Protein AF-A0A0K0LJ04-F1 (afdb_monomer_lite)

pLDDT: mean 80.11, std 16.53, range [30.98, 96.12]

Organism: Schmidtea mediterranea (NCBI:txid79327)

Structure (mmCIF, N/CA/C/O backbone):
data_AF-A0A0K0LJ04-F1
#
_entry.id   AF-A0A0K0LJ04-F1
#
loop_
_atom_site.group_PDB
_atom_site.id
_atom_site.type_symbol
_atom_site.label_atom_id
_atom_site.label_alt_id
_atom_site.label_comp_id
_atom_site.label_asym_id
_atom_site.label_entity_id
_atom_site.label_seq_id
_atom_site.pdbx_PDB_ins_code
_atom_site.Cartn_x
_atom_site.Cartn_y
_atom_site.Cartn_z
_atom_site.occupancy
_atom_site.B_iso_or_equiv
_atom_site.auth_seq_id
_atom_site.auth_comp_id
_atom_site.auth_asym_id
_atom_site.auth_atom_id
_atom_site.pdbx_PDB_model_num
ATOM 1 N N . VAL A 1 1 ? 14.185 -2.854 -37.272 1.00 65.75 1 VAL A N 1
ATOM 2 C CA . VAL A 1 1 ? 14.022 -1.484 -36.726 1.00 65.75 1 VAL A CA 1
ATOM 3 C C . VAL A 1 1 ? 13.108 -0.608 -37.577 1.00 65.75 1 VAL A C 1
ATOM 5 O O . VAL A 1 1 ? 12.191 -0.047 -37.006 1.00 65.75 1 VAL A O 1
ATOM 8 N N . GLN A 1 2 ? 13.240 -0.588 -38.907 1.00 72.44 2 GLN A N 1
ATOM 9 C CA . GLN A 1 2 ? 12.323 0.143 -39.812 1.00 72.44 2 GLN A CA 1
ATOM 10 C C . GLN A 1 2 ? 10.824 -0.138 -39.573 1.00 72.44 2 GLN A C 1
ATOM 12 O O . GLN A 1 2 ? 9.976 0.732 -39.738 1.00 72.44 2 GLN A O 1
ATOM 17 N N . TRP A 1 3 ? 10.480 -1.355 -39.142 1.00 81.25 3 TRP A N 1
ATOM 18 C CA . TRP A 1 3 ? 9.110 -1.684 -38.748 1.00 81.25 3 TRP A CA 1
ATOM 19 C C . TRP A 1 3 ? 8.634 -0.913 -37.503 1.00 81.25 3 TRP A C 1
ATOM 21 O O . TRP A 1 3 ? 7.496 -0.459 -37.477 1.00 81.25 3 TRP A O 1
ATOM 31 N N . ILE A 1 4 ? 9.504 -0.710 -36.506 1.00 77.00 4 ILE A N 1
ATOM 32 C CA . ILE A 1 4 ? 9.189 0.051 -35.286 1.00 77.00 4 ILE A CA 1
ATOM 33 C C . ILE A 1 4 ? 8.870 1.503 -35.657 1.00 77.00 4 ILE A C 1
ATOM 35 O O . ILE A 1 4 ? 7.833 2.011 -35.247 1.00 77.00 4 ILE A O 1
ATOM 39 N N . GLU A 1 5 ? 9.689 2.116 -36.514 1.00 72.94 5 GLU A N 1
ATOM 40 C CA . GLU A 1 5 ? 9.488 3.485 -37.020 1.00 72.94 5 GLU A CA 1
ATOM 41 C C . GLU A 1 5 ? 8.161 3.630 -37.785 1.00 72.94 5 GLU A C 1
ATOM 43 O O . GLU A 1 5 ? 7.445 4.617 -37.636 1.00 72.94 5 GLU A O 1
ATOM 48 N N . LYS A 1 6 ? 7.779 2.614 -38.569 1.00 76.44 6 LYS A N 1
ATOM 49 C CA . LYS A 1 6 ? 6.505 2.609 -39.303 1.00 76.44 6 LYS A CA 1
ATOM 50 C C . LYS A 1 6 ? 5.288 2.469 -38.383 1.00 76.44 6 LYS A C 1
ATOM 52 O O . LYS A 1 6 ? 4.244 3.060 -38.652 1.00 76.44 6 LYS A O 1
ATOM 57 N N . VAL A 1 7 ? 5.401 1.682 -37.315 1.00 78.00 7 VAL A N 1
ATOM 58 C CA . VAL A 1 7 ? 4.315 1.467 -36.344 1.00 78.00 7 VAL A CA 1
ATOM 59 C C . VAL A 1 7 ? 4.169 2.656 -35.391 1.00 78.00 7 VAL A C 1
ATOM 61 O O . VAL A 1 7 ? 3.058 2.983 -34.977 1.00 78.00 7 VAL A O 1
ATOM 64 N N . GLU A 1 8 ? 5.265 3.346 -35.089 1.00 77.06 8 GLU A N 1
ATOM 65 C CA . GLU A 1 8 ? 5.324 4.518 -34.212 1.00 77.06 8 GLU A CA 1
ATOM 66 C C . GLU A 1 8 ? 4.338 5.631 -34.606 1.00 77.06 8 GLU A C 1
ATOM 68 O O . GLU A 1 8 ? 3.730 6.250 -33.727 1.00 77.06 8 GLU A O 1
ATOM 73 N N . LEU A 1 9 ? 4.146 5.850 -35.910 1.00 71.19 9 LEU A N 1
ATOM 74 C CA . LEU A 1 9 ? 3.304 6.917 -36.463 1.00 71.19 9 LEU A CA 1
ATOM 75 C C . LEU A 1 9 ? 1.796 6.635 -36.357 1.00 71.19 9 LEU A C 1
ATOM 77 O O . LEU A 1 9 ? 1.004 7.571 -36.310 1.00 71.19 9 LEU A O 1
ATOM 81 N N . ASN A 1 10 ? 1.395 5.363 -36.264 1.00 76.44 10 ASN A N 1
ATOM 82 C CA . ASN A 1 10 ? -0.012 4.943 -36.345 1.00 76.44 10 ASN A CA 1
ATOM 83 C C . ASN A 1 10 ? -0.567 4.389 -35.020 1.00 76.44 10 ASN A C 1
ATOM 85 O O . ASN A 1 10 ? -1.668 3.842 -34.984 1.00 76.44 10 ASN A O 1
ATOM 89 N N . CYS A 1 11 ? 0.197 4.490 -33.931 1.00 73.69 11 CYS A N 1
ATOM 90 C CA . CYS A 1 11 ? -0.058 3.765 -32.690 1.00 73.69 11 CYS A CA 1
ATOM 91 C C . CYS A 1 11 ? -0.339 4.718 -31.516 1.00 73.69 11 CYS A C 1
ATOM 93 O O . CYS A 1 11 ? 0.367 5.711 -31.322 1.00 73.69 11 CYS A O 1
ATOM 95 N N . LYS A 1 12 ? -1.358 4.421 -30.696 1.00 79.88 12 LYS A N 1
ATOM 96 C CA . LYS A 1 12 ? -1.654 5.204 -29.483 1.00 79.88 12 LYS A CA 1
ATOM 97 C C . LYS A 1 12 ? -0.598 4.937 -28.412 1.00 79.88 12 LYS A C 1
ATOM 99 O O . LYS A 1 12 ? -0.017 3.861 -28.345 1.00 79.88 12 LYS A O 1
ATOM 104 N N . VAL A 1 13 ? -0.397 5.886 -27.497 1.00 74.25 13 VAL A N 1
ATOM 105 C CA . VAL A 1 13 ? 0.636 5.785 -26.444 1.00 74.25 13 VAL A CA 1
ATOM 106 C C . VAL A 1 13 ? 0.514 4.507 -25.598 1.00 74.25 13 VAL A C 1
ATOM 108 O O . VAL A 1 13 ? 1.535 3.910 -25.270 1.00 74.25 13 VAL A O 1
ATOM 111 N N . LYS A 1 14 ? -0.709 4.063 -25.266 1.00 77.81 14 LYS A N 1
ATOM 112 C CA . LYS A 1 14 ? -0.938 2.811 -24.517 1.00 77.81 14 LYS A CA 1
ATOM 113 C C . LYS A 1 14 ? -0.484 1.580 -25.306 1.00 77.81 14 LYS A C 1
ATOM 115 O O . LYS A 1 14 ? 0.219 0.732 -24.764 1.00 77.81 14 LYS A O 1
ATOM 120 N N . ASP A 1 15 ? -0.820 1.536 -26.589 1.00 84.69 15 ASP A N 1
ATOM 121 C CA . ASP A 1 15 ? -0.481 0.433 -27.488 1.00 84.69 15 ASP A CA 1
ATOM 122 C C . ASP A 1 15 ? 1.038 0.372 -27.731 1.00 84.69 15 ASP A C 1
ATOM 124 O O . ASP A 1 15 ? 1.617 -0.711 -27.782 1.00 84.69 15 ASP A O 1
ATOM 128 N N . LYS A 1 16 ? 1.720 1.529 -27.751 1.00 83.75 16 LYS A N 1
ATOM 129 C CA . LYS A 1 16 ? 3.191 1.612 -27.792 1.00 83.75 16 LYS A CA 1
ATOM 130 C C . LYS A 1 16 ? 3.853 0.958 -26.574 1.00 83.75 16 LYS A C 1
ATOM 132 O O . LYS A 1 16 ? 4.881 0.308 -26.738 1.00 83.75 16 LYS A O 1
ATOM 137 N N . CYS A 1 17 ? 3.290 1.112 -25.369 1.00 84.31 17 CYS A N 1
ATOM 138 C CA . CYS A 1 17 ? 3.804 0.448 -24.161 1.00 84.31 17 CYS A CA 1
ATOM 139 C C . CYS A 1 17 ? 3.728 -1.071 -24.279 1.00 84.31 17 CYS A C 1
ATOM 141 O O . CYS A 1 17 ? 4.714 -1.762 -24.045 1.00 84.31 17 CYS A O 1
ATOM 143 N N . VAL A 1 18 ? 2.545 -1.564 -24.644 1.00 88.50 18 VAL A N 1
ATOM 144 C CA . VAL A 1 18 ? 2.253 -2.996 -24.746 1.00 88.50 18 VAL A CA 1
ATOM 145 C C . VAL A 1 18 ? 3.096 -3.635 -25.847 1.00 88.50 18 VAL A C 1
ATOM 147 O O . VAL A 1 18 ? 3.687 -4.694 -25.660 1.00 88.50 18 VAL A O 1
ATOM 150 N N . LEU A 1 19 ? 3.221 -2.965 -26.991 1.00 89.12 19 LEU A N 1
ATOM 151 C CA . LEU A 1 19 ? 4.072 -3.446 -28.066 1.00 89.12 19 LEU A CA 1
ATOM 152 C C . LEU A 1 19 ? 5.547 -3.484 -27.649 1.00 89.12 19 LEU A C 1
ATOM 154 O O . LEU A 1 19 ? 6.226 -4.476 -27.904 1.00 89.12 19 LEU A O 1
ATOM 158 N N . ALA A 1 20 ? 6.043 -2.430 -26.996 1.00 89.56 20 ALA A N 1
ATOM 159 C CA . ALA A 1 20 ? 7.413 -2.393 -26.498 1.00 89.56 20 ALA A CA 1
ATOM 160 C C . ALA A 1 20 ? 7.691 -3.537 -25.511 1.00 89.56 20 ALA A C 1
ATOM 162 O O . ALA A 1 20 ? 8.741 -4.166 -25.610 1.00 89.56 20 ALA A O 1
ATOM 163 N N . SER A 1 21 ? 6.762 -3.846 -24.598 1.00 91.38 21 SER A N 1
ATOM 164 C CA . SER A 1 21 ? 6.959 -4.934 -23.635 1.00 91.38 21 SER A CA 1
ATOM 165 C C . SER A 1 21 ? 6.990 -6.302 -24.320 1.00 91.38 21 SER A C 1
ATOM 167 O O . SER A 1 21 ? 7.908 -7.080 -24.059 1.00 91.38 21 SER A O 1
ATOM 169 N N . TYR A 1 22 ? 6.071 -6.582 -25.253 1.00 92.38 22 TYR A N 1
ATOM 170 C CA . TYR A 1 22 ? 6.083 -7.834 -26.020 1.00 92.38 22 TYR A CA 1
ATOM 171 C C . TYR A 1 22 ? 7.335 -7.985 -26.887 1.00 92.38 22 TYR A C 1
ATOM 173 O O . TYR A 1 22 ? 7.932 -9.061 -26.917 1.00 92.38 22 TYR A O 1
ATOM 181 N N . LEU A 1 23 ? 7.764 -6.914 -27.561 1.00 91.06 23 LEU A N 1
ATOM 182 C CA . LEU A 1 23 ? 8.995 -6.926 -28.351 1.00 91.06 23 LEU A CA 1
ATOM 183 C C . LEU A 1 23 ? 10.212 -7.204 -27.475 1.00 91.06 23 LEU A C 1
ATOM 185 O O . LEU A 1 23 ? 11.035 -8.032 -27.849 1.00 91.06 23 LEU A O 1
ATOM 189 N N . THR A 1 24 ? 10.321 -6.557 -26.312 1.00 92.50 24 THR A N 1
ATOM 190 C CA . THR A 1 24 ? 11.416 -6.823 -25.375 1.00 92.50 24 THR A CA 1
ATOM 191 C C . THR A 1 24 ? 11.411 -8.285 -24.929 1.00 92.50 24 THR A C 1
ATOM 193 O O . THR A 1 24 ? 12.453 -8.929 -24.994 1.00 92.50 24 THR A O 1
ATOM 196 N N . LEU A 1 25 ? 10.255 -8.845 -24.554 1.00 92.88 25 LEU A N 1
ATOM 197 C CA . LEU A 1 25 ? 10.142 -10.256 -24.157 1.00 92.88 25 LEU A CA 1
ATOM 198 C C . LEU A 1 25 ? 10.560 -11.221 -25.276 1.00 92.88 25 LEU A C 1
ATOM 200 O O . LEU A 1 25 ? 11.258 -12.200 -25.018 1.00 92.88 25 LEU A O 1
ATOM 204 N N . TYR A 1 26 ? 10.164 -10.942 -26.518 1.00 93.25 26 TYR A N 1
ATOM 205 C CA . TYR A 1 26 ? 10.557 -11.750 -27.671 1.00 93.25 26 TYR A CA 1
ATOM 206 C C . TYR A 1 26 ? 12.062 -11.637 -27.962 1.00 93.25 26 TYR A C 1
ATOM 208 O O . TYR A 1 26 ? 12.748 -12.643 -28.134 1.00 93.25 26 TYR A O 1
ATOM 216 N N . LEU A 1 27 ? 12.601 -10.415 -27.977 1.00 91.19 27 LEU A N 1
ATOM 217 C CA . LEU A 1 27 ? 14.010 -10.155 -28.286 1.00 91.19 27 LEU A CA 1
ATOM 218 C C . LEU A 1 27 ? 14.959 -10.692 -27.210 1.00 91.19 27 LEU A C 1
ATOM 220 O O . LEU A 1 27 ? 16.065 -11.111 -27.545 1.00 91.19 27 LEU A O 1
ATOM 224 N N . MET A 1 28 ? 14.530 -10.742 -25.947 1.00 89.94 28 MET A N 1
ATOM 225 C CA . MET A 1 28 ? 15.310 -11.309 -24.840 1.00 89.94 28 MET A CA 1
ATOM 226 C C . MET A 1 28 ? 15.705 -12.775 -25.056 1.00 89.94 28 MET A C 1
ATOM 228 O O . MET A 1 28 ? 16.734 -13.206 -24.540 1.00 89.94 28 MET A O 1
ATOM 232 N N . GLN A 1 29 ? 14.954 -13.524 -25.868 1.00 92.06 29 GLN A N 1
ATOM 233 C CA . GLN A 1 29 ? 15.303 -14.900 -26.245 1.00 92.06 29 GLN A CA 1
ATOM 234 C C . GLN A 1 29 ? 16.554 -14.964 -27.144 1.00 92.06 29 GLN A C 1
ATOM 236 O O . GLN A 1 29 ? 17.205 -16.002 -27.241 1.00 92.06 29 GLN A O 1
ATOM 241 N N . TYR A 1 30 ? 16.930 -13.841 -27.766 1.00 93.62 30 TYR A N 1
ATOM 242 C CA . TYR A 1 30 ? 18.069 -13.703 -28.673 1.00 93.62 30 TYR A CA 1
ATOM 243 C C . TYR A 1 30 ? 19.001 -12.565 -28.208 1.00 93.62 30 TYR A C 1
ATOM 245 O O . TYR A 1 30 ? 19.093 -11.524 -28.866 1.00 93.62 30 TYR A O 1
ATOM 253 N N . PRO A 1 31 ? 19.749 -12.732 -27.100 1.00 88.06 31 PRO A N 1
ATOM 254 C CA . PRO A 1 31 ? 20.418 -11.628 -26.401 1.00 88.06 31 PRO A CA 1
ATOM 255 C C . PRO A 1 31 ? 21.446 -10.882 -27.261 1.00 88.06 31 PRO A C 1
ATOM 257 O O . PRO A 1 31 ? 21.525 -9.656 -27.214 1.00 88.06 31 PRO A O 1
ATOM 260 N N . LYS A 1 32 ? 22.198 -11.595 -28.112 1.00 91.75 32 LYS A N 1
ATOM 261 C CA . LYS A 1 32 ? 23.160 -10.970 -29.040 1.00 91.75 32 LYS A CA 1
ATOM 262 C C . LYS A 1 32 ? 22.462 -10.051 -30.045 1.00 91.75 32 LYS A C 1
ATOM 264 O O . LYS A 1 32 ? 22.911 -8.932 -30.268 1.00 91.75 32 LYS A O 1
ATOM 269 N N . TYR A 1 33 ? 21.350 -10.510 -30.621 1.00 92.06 33 TYR A N 1
ATOM 270 C CA . TYR A 1 33 ? 20.556 -9.713 -31.554 1.00 92.06 33 TYR A CA 1
ATOM 271 C C . TYR A 1 33 ? 19.886 -8.536 -30.843 1.00 92.06 33 TYR A C 1
ATOM 273 O O . TYR A 1 33 ? 19.884 -7.419 -31.358 1.00 92.06 33 TYR A O 1
ATOM 281 N N . PHE A 1 34 ? 19.383 -8.760 -29.628 1.00 91.62 34 PHE A N 1
ATOM 282 C CA . PHE A 1 34 ? 18.748 -7.715 -28.840 1.00 91.62 34 PHE A CA 1
ATOM 283 C C . PHE A 1 34 ? 19.700 -6.556 -28.538 1.00 91.62 34 PHE A C 1
ATOM 285 O O . PHE A 1 34 ? 19.327 -5.401 -28.728 1.00 91.62 34 PHE A O 1
ATOM 292 N N . ILE A 1 35 ? 20.947 -6.849 -28.160 1.00 91.50 35 ILE A N 1
ATOM 293 C CA . ILE A 1 35 ? 21.974 -5.826 -27.920 1.00 91.50 35 ILE A CA 1
ATOM 294 C C . ILE A 1 35 ? 22.234 -4.990 -29.181 1.00 91.50 35 ILE A C 1
ATOM 296 O O . ILE A 1 35 ? 22.341 -3.767 -29.093 1.00 91.50 35 ILE A O 1
ATOM 300 N N . GLU A 1 36 ? 22.301 -5.608 -30.361 1.00 92.06 36 GLU A N 1
ATOM 301 C CA . GLU A 1 36 ? 22.498 -4.868 -31.614 1.00 92.06 36 GLU A CA 1
ATOM 302 C C . GLU A 1 36 ? 21.299 -3.978 -31.964 1.00 92.06 36 GLU A C 1
ATOM 304 O O . GLU A 1 36 ? 21.472 -2.818 -32.356 1.00 92.06 36 GLU A O 1
ATOM 309 N N . VAL A 1 37 ? 20.079 -4.475 -31.739 1.00 89.56 37 VAL A N 1
ATOM 310 C CA . VAL A 1 37 ? 18.854 -3.676 -31.869 1.00 89.56 37 VAL A CA 1
ATOM 311 C C . VAL A 1 37 ? 18.875 -2.496 -30.892 1.00 89.56 37 VAL A C 1
ATOM 313 O O . VAL A 1 37 ? 18.651 -1.365 -31.316 1.00 89.56 37 VAL A O 1
ATOM 316 N N . LEU A 1 38 ? 19.215 -2.715 -29.620 1.00 90.25 38 LEU A N 1
ATOM 317 C CA . LEU A 1 38 ? 19.312 -1.662 -28.602 1.00 90.25 38 LEU A CA 1
ATOM 318 C C . LEU A 1 38 ? 20.339 -0.592 -28.972 1.00 90.25 38 LEU A C 1
ATOM 320 O O . LEU A 1 38 ? 20.025 0.595 -28.917 1.00 90.25 38 LEU A O 1
ATOM 324 N N . LYS A 1 39 ? 21.544 -0.987 -29.407 1.00 90.06 39 LYS A N 1
ATOM 325 C CA . LYS A 1 39 ? 22.579 -0.051 -29.879 1.00 90.06 39 LYS A CA 1
ATOM 326 C C . LYS A 1 39 ? 22.066 0.823 -31.018 1.00 90.06 39 LYS A C 1
ATOM 328 O O . LYS A 1 39 ? 22.336 2.022 -31.041 1.00 90.06 39 LYS A O 1
ATOM 333 N N . TYR A 1 40 ? 21.339 0.234 -31.966 1.00 90.50 40 TYR A N 1
ATOM 334 C CA . TYR A 1 40 ? 20.746 0.988 -33.064 1.00 90.50 40 TYR A CA 1
ATOM 335 C C . TYR A 1 40 ? 19.675 1.966 -32.563 1.00 90.50 40 TYR A C 1
ATOM 337 O O . TYR A 1 40 ? 19.733 3.144 -32.906 1.00 90.50 40 TYR A O 1
ATOM 345 N N . LEU A 1 41 ? 18.744 1.504 -31.723 1.00 88.06 41 LEU A N 1
ATOM 346 C CA . LEU A 1 41 ? 17.670 2.336 -31.172 1.00 88.06 41 LEU A CA 1
ATOM 347 C C . LEU A 1 41 ? 18.217 3.506 -30.340 1.00 88.06 41 LEU A C 1
ATOM 349 O O . LEU A 1 41 ? 17.763 4.633 -30.509 1.00 88.06 41 LEU A O 1
ATOM 353 N N . MET A 1 42 ? 19.238 3.271 -29.509 1.00 88.31 42 MET A N 1
ATOM 354 C CA . MET A 1 42 ? 19.907 4.323 -28.734 1.00 88.31 42 MET A CA 1
ATOM 355 C C . MET A 1 42 ? 20.542 5.386 -29.634 1.00 88.31 42 MET A C 1
ATOM 357 O O . MET A 1 42 ? 20.388 6.576 -29.373 1.00 88.31 42 MET A O 1
ATOM 361 N N . ARG A 1 43 ? 21.227 4.980 -30.714 1.00 88.69 43 ARG A N 1
ATOM 362 C CA . ARG A 1 43 ? 21.812 5.933 -31.672 1.00 88.69 43 ARG A CA 1
ATOM 363 C C . ARG A 1 43 ? 20.748 6.824 -32.304 1.00 88.69 43 ARG A C 1
ATOM 365 O O . ARG A 1 43 ? 20.945 8.034 -32.359 1.00 88.69 43 ARG A O 1
ATOM 372 N N . GLN A 1 44 ? 19.631 6.242 -32.742 1.00 84.19 44 GLN A N 1
ATOM 373 C CA . GLN A 1 44 ? 18.544 7.019 -33.342 1.00 84.19 44 GLN A CA 1
ATOM 374 C C . GLN A 1 44 ? 17.943 8.013 -32.348 1.00 84.19 44 GLN A C 1
ATOM 376 O O . GLN A 1 44 ? 17.764 9.182 -32.680 1.00 84.19 44 GLN A O 1
ATOM 381 N N . LEU A 1 45 ? 17.742 7.587 -31.102 1.00 83.88 45 LEU A N 1
ATOM 382 C CA . LEU A 1 45 ? 17.228 8.460 -30.053 1.00 83.8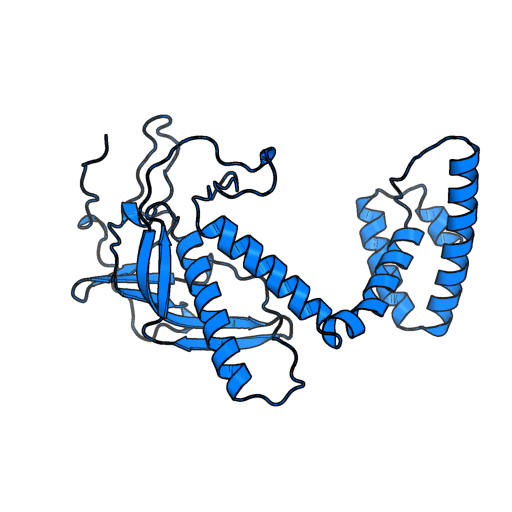8 45 LEU A CA 1
ATOM 383 C C . LEU A 1 45 ? 18.149 9.629 -29.730 1.00 83.88 45 LEU A C 1
ATOM 385 O O . LEU A 1 45 ? 17.669 10.743 -29.558 1.00 83.88 45 LEU A O 1
ATOM 389 N N . ILE A 1 46 ? 19.463 9.407 -29.676 1.00 85.56 46 ILE A N 1
ATOM 390 C CA . ILE A 1 46 ? 20.427 10.493 -29.456 1.00 85.56 46 ILE A CA 1
ATOM 391 C C . ILE A 1 46 ? 20.335 11.520 -30.589 1.00 85.56 46 ILE A C 1
ATOM 393 O O . ILE A 1 46 ? 20.295 12.720 -30.322 1.00 85.56 46 ILE A O 1
ATOM 397 N N . ILE A 1 47 ? 20.263 11.059 -31.842 1.00 85.44 47 ILE A N 1
ATOM 398 C CA . ILE A 1 47 ? 20.147 11.937 -33.015 1.00 85.44 47 ILE A CA 1
ATOM 399 C C . ILE A 1 47 ? 18.855 12.758 -32.945 1.00 85.44 47 ILE A C 1
ATOM 401 O O . ILE A 1 47 ? 18.883 13.970 -33.156 1.00 85.44 47 ILE A O 1
ATOM 405 N N . GLU A 1 48 ? 17.729 12.119 -32.635 1.00 80.75 48 GLU A N 1
ATOM 406 C CA . GLU A 1 48 ? 16.429 12.784 -32.548 1.00 80.75 48 GLU A CA 1
ATOM 407 C C . GLU A 1 48 ? 16.364 13.780 -31.384 1.00 80.75 48 GLU A C 1
ATOM 409 O O . GLU A 1 48 ? 15.963 14.931 -31.565 1.00 80.75 48 GLU A O 1
ATOM 414 N N . LYS A 1 49 ? 16.849 13.390 -30.200 1.00 81.38 49 LYS A N 1
ATOM 415 C CA . LYS A 1 49 ? 16.930 14.273 -29.029 1.00 81.38 49 LYS A CA 1
ATOM 416 C C . LYS A 1 49 ? 17.827 15.477 -29.275 1.00 81.38 49 LYS A C 1
ATOM 418 O O . LYS A 1 49 ? 17.474 16.582 -28.873 1.00 81.38 49 LYS A O 1
ATOM 423 N N . TYR A 1 50 ? 18.954 15.282 -29.955 1.00 83.75 50 TYR A N 1
ATOM 424 C CA . TYR A 1 50 ? 19.859 16.369 -30.309 1.00 83.75 50 TYR A CA 1
ATOM 425 C C . TYR A 1 50 ? 19.213 17.372 -31.277 1.00 83.75 50 TYR A C 1
ATOM 427 O O . TYR A 1 50 ? 19.355 18.579 -31.082 1.00 83.75 50 TYR A O 1
ATOM 435 N N . LYS A 1 51 ? 18.460 16.897 -32.280 1.00 81.94 51 LYS A N 1
ATOM 436 C CA . LYS A 1 51 ? 17.687 17.769 -33.184 1.00 81.94 51 LYS A CA 1
ATOM 437 C C . LYS A 1 51 ? 16.649 18.589 -32.419 1.00 81.94 51 LYS A C 1
ATOM 439 O O . LYS A 1 51 ? 16.672 19.812 -32.503 1.00 81.94 51 LYS A O 1
ATOM 444 N N . ASN A 1 52 ? 15.834 17.930 -31.595 1.00 76.06 52 ASN A N 1
ATOM 445 C CA . ASN A 1 52 ? 14.800 18.592 -30.794 1.00 76.06 52 ASN A CA 1
ATOM 446 C C . ASN A 1 52 ? 15.390 19.635 -29.829 1.00 76.06 52 ASN A C 1
ATOM 448 O O . ASN A 1 52 ? 14.840 20.726 -29.682 1.00 76.06 52 ASN A O 1
ATOM 452 N N . TYR A 1 53 ? 16.541 19.330 -29.215 1.00 77.50 53 TYR A N 1
ATOM 453 C CA . TYR A 1 53 ? 17.280 20.273 -28.373 1.00 77.50 53 TYR A CA 1
ATOM 454 C C . TYR A 1 53 ? 17.745 21.505 -29.161 1.00 77.50 53 TYR A C 1
ATOM 456 O O . TYR A 1 53 ? 17.563 22.634 -28.708 1.00 77.50 53 TYR A O 1
ATOM 464 N N . LYS A 1 54 ? 18.311 21.298 -30.356 1.00 77.19 54 LYS A N 1
ATOM 465 C CA . LYS A 1 54 ? 18.793 22.378 -31.228 1.00 77.19 54 LYS A CA 1
ATOM 466 C C . LYS A 1 54 ? 17.659 23.275 -31.740 1.00 77.19 54 LYS A C 1
ATOM 468 O O . LYS A 1 54 ? 17.873 24.466 -31.933 1.00 77.19 54 LYS A O 1
ATOM 473 N N . GLU A 1 55 ? 16.468 22.718 -31.934 1.00 77.75 55 GLU A N 1
ATOM 474 C CA . GLU A 1 55 ? 15.266 23.429 -32.391 1.00 77.75 55 GLU A CA 1
ATOM 475 C C . GLU A 1 55 ? 14.499 24.132 -31.251 1.00 77.75 55 GLU A C 1
ATOM 477 O O . GLU A 1 55 ? 13.452 24.728 -31.484 1.00 77.75 55 GLU A O 1
ATOM 482 N N . GLY A 1 56 ? 15.005 24.089 -30.010 1.00 69.12 56 GLY A N 1
ATOM 483 C CA . GLY A 1 56 ? 14.377 24.738 -28.851 1.00 69.12 56 GLY A CA 1
ATOM 484 C C . GLY A 1 56 ? 13.131 24.019 -28.319 1.00 69.12 56 GLY A C 1
ATOM 485 O O . GLY A 1 56 ? 12.486 24.504 -27.389 1.00 69.12 56 GLY A O 1
ATOM 486 N N . SER A 1 57 ? 12.797 22.845 -28.861 1.00 62.25 57 SER A N 1
ATOM 487 C CA . SER A 1 57 ? 11.679 22.027 -28.399 1.00 62.25 57 SER A CA 1
ATOM 488 C C . SER A 1 57 ? 12.092 21.217 -27.167 1.00 62.25 57 SER A C 1
ATOM 490 O O . SER A 1 57 ? 12.626 20.110 -27.256 1.00 62.25 57 SER A O 1
ATOM 492 N N . GLN A 1 58 ? 11.834 21.754 -25.971 1.00 54.66 58 GLN A N 1
ATOM 493 C CA . GLN A 1 58 ? 11.987 21.019 -24.708 1.00 54.66 58 GLN A CA 1
ATOM 494 C C . GLN A 1 58 ? 10.815 20.055 -24.470 1.00 54.66 58 GLN A C 1
ATOM 496 O O . GLN A 1 58 ? 10.105 20.138 -23.468 1.00 54.66 58 GLN A O 1
ATOM 501 N N . THR A 1 59 ? 10.590 19.093 -25.365 1.00 51.72 59 THR A N 1
ATOM 502 C CA . THR A 1 59 ? 9.694 17.974 -25.040 1.00 51.72 59 THR A CA 1
ATOM 503 C C . THR A 1 59 ? 10.482 16.850 -24.362 1.00 51.72 59 THR A C 1
ATOM 505 O O . THR A 1 59 ? 11.023 15.939 -24.986 1.00 51.72 59 THR A O 1
ATOM 508 N N . LEU A 1 60 ? 10.523 16.898 -23.025 1.00 52.34 60 LEU A N 1
ATOM 509 C CA . LEU A 1 60 ? 10.969 15.787 -22.166 1.00 52.34 60 LEU A CA 1
ATOM 510 C C . LEU A 1 60 ? 10.013 14.579 -22.225 1.00 52.34 60 LEU A C 1
ATOM 512 O O . LEU A 1 60 ? 10.383 13.477 -21.824 1.00 52.34 60 LEU A O 1
ATOM 516 N N . LYS A 1 61 ? 8.780 14.764 -22.722 1.00 53.09 61 LYS A N 1
ATOM 517 C CA . LYS A 1 61 ? 7.775 13.700 -22.846 1.00 53.09 61 LYS A CA 1
ATOM 518 C C . LYS A 1 61 ? 8.058 12.840 -24.061 1.00 53.09 61 LYS A C 1
ATOM 520 O O . LYS A 1 61 ? 7.599 13.096 -25.169 1.00 53.09 61 LYS A O 1
ATOM 525 N N . SER A 1 62 ? 8.817 11.801 -23.797 1.00 55.62 62 SER A N 1
ATOM 526 C CA . SER A 1 62 ? 9.312 10.893 -24.796 1.00 55.62 62 SER A CA 1
ATOM 527 C C . SER A 1 62 ? 8.450 9.638 -24.818 1.00 55.62 62 SER A C 1
ATOM 529 O O . SER A 1 62 ? 8.367 8.888 -23.847 1.00 55.62 62 SER A O 1
ATOM 531 N N . SER A 1 63 ? 7.640 9.524 -25.871 1.00 61.47 63 SER A N 1
ATOM 532 C CA . SER A 1 63 ? 6.610 8.484 -26.001 1.00 61.47 63 SER A CA 1
ATOM 533 C C . SER A 1 63 ? 7.057 7.326 -26.885 1.00 61.47 63 SER A C 1
ATOM 535 O O . SER A 1 63 ? 6.220 6.495 -27.260 1.00 61.47 63 SER A O 1
ATOM 537 N N . MET A 1 64 ? 8.351 7.278 -27.216 1.00 75.69 64 MET A N 1
ATOM 538 C CA . MET A 1 64 ? 8.820 6.428 -28.286 1.00 75.69 64 MET A CA 1
ATOM 539 C C . MET A 1 64 ? 8.884 4.967 -27.875 1.00 75.69 64 MET A C 1
ATOM 541 O O . MET A 1 64 ? 9.235 4.627 -26.742 1.00 75.69 64 MET A O 1
ATOM 545 N N . ILE A 1 65 ? 8.564 4.078 -28.813 1.00 81.94 65 ILE A N 1
ATOM 546 C CA . ILE A 1 65 ? 8.660 2.627 -28.585 1.00 81.94 65 ILE A CA 1
ATOM 547 C C . ILE A 1 65 ? 10.109 2.254 -28.235 1.00 81.94 65 ILE A C 1
ATOM 549 O O . ILE A 1 65 ? 10.349 1.447 -27.337 1.00 81.94 65 ILE A O 1
ATOM 553 N N . SER A 1 66 ? 11.075 2.889 -28.899 1.00 83.56 66 SER A N 1
ATOM 554 C CA . SER A 1 66 ? 12.512 2.698 -28.688 1.00 83.56 66 SER A CA 1
ATOM 555 C C . SER A 1 66 ? 12.957 3.010 -27.254 1.00 83.56 66 SER A C 1
ATOM 557 O O . SER A 1 66 ? 13.650 2.199 -26.642 1.00 83.56 66 SER A O 1
ATOM 559 N N . GLU A 1 67 ? 12.517 4.129 -26.679 1.00 83.81 67 GLU A N 1
ATOM 560 C CA . GLU A 1 67 ? 12.857 4.523 -25.301 1.00 83.81 67 GLU A CA 1
ATOM 561 C C . GLU A 1 67 ? 12.254 3.587 -24.271 1.00 83.81 67 GLU A C 1
ATOM 563 O O . GLU A 1 67 ? 12.884 3.293 -23.259 1.00 83.81 67 GLU A O 1
ATOM 568 N N . ARG A 1 68 ? 11.050 3.078 -24.541 1.00 88.00 68 ARG A N 1
ATOM 569 C CA . ARG A 1 68 ? 10.406 2.082 -23.683 1.00 88.00 68 ARG A CA 1
ATOM 570 C C . ARG A 1 68 ? 11.173 0.769 -23.693 1.00 88.00 68 ARG A C 1
ATOM 572 O O . ARG A 1 68 ? 11.422 0.223 -22.626 1.00 88.00 68 ARG A O 1
ATOM 579 N N . ILE A 1 69 ? 11.591 0.295 -24.869 1.00 89.75 69 ILE A N 1
ATOM 580 C CA . ILE A 1 69 ? 12.420 -0.914 -25.002 1.00 89.75 69 ILE A CA 1
ATOM 581 C C . ILE A 1 69 ? 13.743 -0.747 -24.239 1.00 89.75 69 ILE A C 1
ATOM 583 O O . ILE A 1 69 ? 14.130 -1.645 -23.494 1.00 89.75 69 ILE A O 1
ATOM 587 N N . ILE A 1 70 ? 14.406 0.408 -24.368 1.00 88.44 70 ILE A N 1
ATOM 588 C CA . ILE A 1 70 ? 15.645 0.710 -23.632 1.00 88.44 70 ILE A CA 1
ATOM 589 C C . ILE A 1 70 ? 15.391 0.789 -22.124 1.00 88.44 70 ILE A C 1
ATOM 591 O O . ILE A 1 70 ? 16.170 0.237 -21.351 1.00 88.44 70 ILE A O 1
ATOM 595 N N . GLY A 1 71 ? 14.290 1.414 -21.698 1.00 89.44 71 GLY A N 1
ATOM 596 C CA . GLY A 1 71 ? 13.876 1.457 -20.297 1.00 89.44 71 GLY A CA 1
ATOM 597 C C . GLY A 1 71 ? 13.648 0.059 -19.719 1.00 89.44 71 GLY A C 1
ATOM 598 O O . GLY A 1 71 ? 14.178 -0.250 -18.656 1.00 89.44 71 GLY A O 1
ATOM 599 N N . TYR A 1 72 ? 12.944 -0.813 -20.449 1.00 91.88 72 TYR A N 1
ATOM 600 C CA . TYR A 1 72 ? 12.744 -2.209 -20.053 1.00 91.88 72 TYR A CA 1
ATOM 601 C C . TYR A 1 72 ? 14.059 -2.987 -19.983 1.00 91.88 72 TYR A C 1
ATOM 603 O O . TYR A 1 72 ? 14.267 -3.724 -19.023 1.00 91.88 72 TYR A O 1
ATOM 611 N N . TRP A 1 73 ? 14.966 -2.804 -20.947 1.00 91.38 73 TRP A N 1
ATOM 612 C CA . TRP A 1 73 ? 16.298 -3.410 -20.886 1.00 91.38 73 TRP A CA 1
ATOM 613 C C . TRP A 1 73 ? 17.087 -2.935 -19.661 1.00 91.38 73 TRP A C 1
ATOM 615 O O . TRP A 1 73 ? 17.644 -3.758 -18.940 1.00 91.38 73 TRP A O 1
ATOM 625 N N . GLY A 1 74 ? 17.062 -1.631 -19.367 1.00 89.94 74 GLY A N 1
ATOM 626 C CA . GLY A 1 74 ? 17.661 -1.077 -18.154 1.00 89.94 74 GLY A CA 1
ATOM 627 C C . GLY A 1 74 ? 17.087 -1.711 -16.884 1.00 89.94 74 GLY A C 1
ATOM 628 O O . GLY A 1 74 ? 17.847 -2.130 -16.015 1.00 89.94 74 GLY A O 1
ATOM 629 N N . SER A 1 75 ? 15.762 -1.873 -16.802 1.00 89.25 75 SER A N 1
ATOM 630 C CA . SER A 1 75 ? 15.116 -2.573 -15.682 1.00 89.25 75 SER A CA 1
ATOM 631 C C . SER A 1 75 ? 15.570 -4.030 -15.554 1.00 89.25 75 SER A C 1
ATOM 633 O O . SER A 1 75 ? 15.851 -4.473 -14.443 1.00 89.25 75 SER A O 1
ATOM 635 N N . ILE A 1 76 ? 15.696 -4.759 -16.669 1.00 88.88 76 ILE A N 1
ATOM 636 C CA . ILE A 1 76 ? 16.194 -6.145 -16.684 1.00 88.88 76 ILE A CA 1
ATOM 637 C C . ILE A 1 76 ? 17.630 -6.206 -16.152 1.00 88.88 76 ILE A C 1
ATOM 639 O O . ILE A 1 76 ? 17.925 -7.017 -15.281 1.00 88.88 76 ILE A O 1
ATOM 643 N N . CYS A 1 77 ? 18.514 -5.320 -16.611 1.00 88.81 77 CYS A N 1
ATOM 644 C CA . CYS A 1 77 ? 19.902 -5.279 -16.145 1.00 88.81 77 CYS A CA 1
ATOM 645 C C . CYS A 1 77 ? 20.038 -4.864 -14.671 1.00 88.81 77 CYS A C 1
ATOM 647 O O . CYS A 1 77 ? 21.003 -5.245 -14.012 1.00 88.81 77 CYS A O 1
ATOM 649 N N . MET A 1 78 ? 19.097 -4.079 -14.142 1.00 87.88 78 MET A N 1
ATOM 650 C CA . MET A 1 78 ? 19.099 -3.653 -12.739 1.00 87.88 78 MET A CA 1
ATOM 651 C C . MET A 1 78 ? 18.473 -4.680 -11.790 1.00 87.88 78 MET A C 1
ATOM 653 O O . MET A 1 78 ? 18.704 -4.579 -10.587 1.00 87.88 78 MET A O 1
ATOM 657 N N . HIS A 1 79 ? 17.713 -5.656 -12.297 1.00 86.25 79 HIS A N 1
ATOM 658 C CA . HIS A 1 79 ? 17.004 -6.644 -11.479 1.00 86.25 79 HIS A CA 1
ATOM 659 C C . HIS A 1 79 ? 17.937 -7.380 -10.509 1.00 86.25 79 HIS A C 1
ATOM 661 O O . HIS A 1 79 ? 17.690 -7.396 -9.303 1.00 86.25 79 HIS A O 1
ATOM 667 N N . ASP A 1 80 ? 19.041 -7.931 -11.014 1.00 83.88 80 ASP A N 1
ATOM 668 C CA . ASP A 1 80 ? 19.957 -8.716 -10.185 1.00 83.88 80 ASP A CA 1
ATOM 669 C C . ASP A 1 80 ? 20.665 -7.843 -9.153 1.00 83.88 80 ASP A C 1
ATOM 671 O O . ASP A 1 80 ? 20.828 -8.262 -8.011 1.00 83.88 80 ASP A O 1
ATOM 675 N N . ASN A 1 81 ? 20.989 -6.593 -9.497 1.00 83.56 81 ASN A N 1
ATOM 676 C CA . ASN A 1 81 ? 21.538 -5.636 -8.537 1.00 83.56 81 ASN A CA 1
ATOM 677 C C . ASN A 1 81 ? 20.516 -5.273 -7.452 1.00 83.56 81 ASN A C 1
ATOM 679 O O . ASN A 1 81 ? 20.882 -5.188 -6.288 1.00 83.56 81 ASN A O 1
ATOM 683 N N . LEU A 1 82 ? 19.236 -5.095 -7.794 1.00 82.31 82 LEU A N 1
ATOM 684 C CA . LEU A 1 82 ? 18.179 -4.837 -6.809 1.00 82.31 82 LEU A CA 1
ATOM 685 C C . LEU A 1 82 ? 17.953 -6.026 -5.869 1.00 82.31 82 LEU A C 1
ATOM 687 O O . LEU A 1 82 ? 17.618 -5.814 -4.704 1.00 82.31 82 LEU A O 1
ATOM 691 N N . LYS A 1 83 ? 18.133 -7.251 -6.373 1.00 78.19 83 LYS A N 1
ATOM 692 C CA . LYS A 1 83 ? 17.975 -8.489 -5.603 1.00 78.19 83 LYS A CA 1
ATOM 693 C C . LYS A 1 83 ? 19.189 -8.803 -4.725 1.00 78.19 83 LYS A C 1
ATOM 695 O O . LYS A 1 83 ? 19.012 -9.239 -3.596 1.00 78.19 83 LYS A O 1
ATOM 700 N N . THR A 1 84 ? 20.402 -8.627 -5.248 1.00 76.19 84 THR A N 1
ATOM 701 C CA . THR A 1 84 ? 21.653 -9.061 -4.592 1.00 76.19 84 THR A CA 1
ATOM 702 C C . THR A 1 84 ? 22.338 -7.955 -3.802 1.00 76.19 84 THR A C 1
ATOM 704 O O . THR A 1 84 ? 22.947 -8.218 -2.773 1.00 76.19 84 THR A O 1
ATOM 707 N N . THR A 1 85 ? 22.242 -6.707 -4.257 1.00 74.62 85 THR A N 1
ATOM 708 C CA . THR A 1 85 ? 22.719 -5.554 -3.495 1.00 74.62 85 THR A CA 1
ATOM 709 C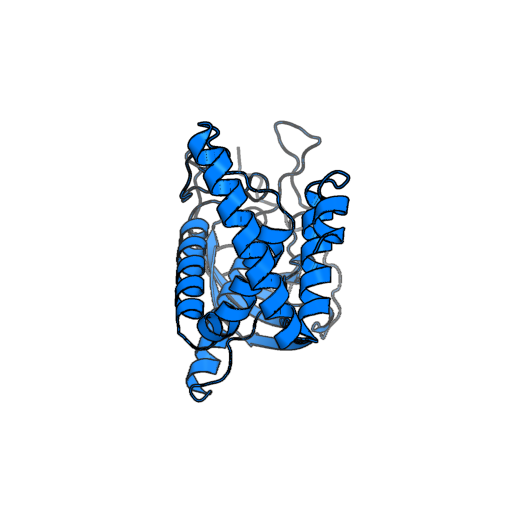 C . THR A 1 85 ? 21.562 -5.104 -2.609 1.00 74.62 85 THR A C 1
ATOM 711 O O . THR A 1 85 ? 20.461 -4.914 -3.122 1.00 74.62 85 THR A O 1
ATOM 714 N N . ASN A 1 86 ? 21.778 -4.868 -1.307 1.00 73.50 86 ASN A N 1
ATOM 715 C CA . ASN A 1 86 ? 20.750 -4.439 -0.328 1.00 73.50 86 ASN A CA 1
ATOM 716 C C . ASN A 1 86 ? 19.990 -3.132 -0.685 1.00 73.50 86 ASN A C 1
ATOM 718 O O . ASN A 1 86 ? 19.288 -2.556 0.142 1.00 73.50 86 ASN A O 1
ATOM 722 N N . ILE A 1 87 ? 20.117 -2.614 -1.906 1.00 83.62 87 ILE A N 1
ATOM 723 C CA . ILE A 1 87 ? 19.309 -1.540 -2.479 1.00 83.62 87 ILE A CA 1
ATOM 724 C C . ILE A 1 87 ? 17.817 -1.901 -2.423 1.00 83.62 87 ILE A C 1
ATOM 726 O O . ILE A 1 87 ? 17.023 -1.058 -2.004 1.00 83.62 87 ILE A O 1
ATOM 730 N N . GLY A 1 88 ? 17.431 -3.134 -2.783 1.00 81.06 88 GLY A N 1
ATOM 731 C CA . GLY A 1 88 ? 16.034 -3.580 -2.703 1.00 81.06 88 GLY A CA 1
ATOM 732 C C . GLY A 1 88 ? 15.476 -3.497 -1.279 1.00 81.06 88 GLY A C 1
ATOM 733 O O . GLY A 1 88 ? 14.418 -2.908 -1.054 1.00 81.06 88 GLY A O 1
ATOM 734 N N . GLU A 1 89 ? 16.243 -3.984 -0.303 1.00 79.88 89 GLU A N 1
ATOM 735 C CA . GLU A 1 89 ? 15.914 -3.910 1.125 1.00 79.88 89 GLU A CA 1
ATOM 736 C C . GLU A 1 89 ? 15.778 -2.456 1.610 1.00 79.88 89 GLU A C 1
ATOM 738 O O . GLU A 1 89 ? 14.822 -2.104 2.298 1.00 79.88 89 GLU A O 1
ATOM 743 N N . ARG A 1 90 ? 16.694 -1.566 1.205 1.00 83.94 90 ARG A N 1
ATOM 744 C CA . ARG A 1 90 ? 16.648 -0.140 1.569 1.00 83.94 90 ARG A CA 1
ATOM 745 C C . ARG A 1 90 ? 15.408 0.561 1.022 1.00 83.94 90 ARG A C 1
ATOM 747 O O . ARG A 1 90 ? 14.780 1.326 1.752 1.00 83.94 90 ARG A O 1
ATOM 754 N N . PHE A 1 91 ? 15.038 0.299 -0.232 1.00 86.38 91 PHE A N 1
ATOM 755 C CA . PHE A 1 91 ? 13.802 0.837 -0.806 1.00 86.38 91 PHE A CA 1
ATOM 756 C C . PHE A 1 91 ? 12.565 0.297 -0.092 1.00 86.38 91 PHE A C 1
ATOM 758 O O . PHE A 1 91 ? 11.647 1.066 0.197 1.00 86.38 91 PHE A O 1
ATOM 765 N N . PHE A 1 92 ? 12.559 -0.992 0.247 1.00 84.25 92 PHE A N 1
ATOM 766 C CA . PHE A 1 92 ? 11.479 -1.587 1.025 1.00 84.25 92 PHE A CA 1
ATOM 767 C C . PHE A 1 92 ? 11.360 -0.945 2.413 1.00 84.25 92 PHE A C 1
ATOM 769 O O . PHE A 1 92 ? 10.269 -0.540 2.809 1.00 84.25 92 PHE A O 1
ATOM 776 N N . ASN A 1 93 ? 12.475 -0.758 3.120 1.00 85.00 93 ASN A N 1
ATOM 777 C CA . ASN A 1 93 ? 12.503 -0.105 4.429 1.00 85.00 93 ASN A CA 1
ATOM 778 C C . ASN A 1 93 ? 12.028 1.352 4.361 1.00 85.00 93 ASN A C 1
ATOM 780 O O . ASN A 1 93 ? 11.281 1.792 5.234 1.00 85.00 93 ASN A O 1
ATOM 784 N N . LEU A 1 94 ? 12.395 2.088 3.306 1.00 90.25 94 LEU A N 1
ATOM 785 C CA . LEU A 1 94 ? 11.885 3.438 3.069 1.00 90.25 94 LEU A CA 1
ATOM 786 C C . LEU A 1 94 ? 10.365 3.433 2.863 1.00 90.25 94 LEU A C 1
ATOM 788 O O . LEU A 1 94 ? 9.656 4.186 3.530 1.00 90.25 94 LEU A O 1
ATOM 792 N N . TYR A 1 95 ? 9.861 2.561 1.985 1.00 89.44 95 TYR A N 1
ATOM 793 C CA . TYR A 1 95 ? 8.425 2.391 1.763 1.00 89.44 95 TYR A CA 1
ATOM 794 C C . TYR A 1 95 ? 7.692 2.062 3.071 1.00 89.44 95 TYR A C 1
ATOM 796 O O . TYR A 1 95 ? 6.710 2.723 3.407 1.00 89.44 95 TYR A O 1
ATOM 804 N N . ARG A 1 96 ? 8.200 1.098 3.851 1.00 86.38 96 ARG A N 1
ATOM 805 C CA . ARG A 1 96 ? 7.628 0.711 5.149 1.00 86.38 96 ARG A CA 1
ATOM 806 C C . ARG A 1 96 ? 7.647 1.859 6.150 1.00 86.38 96 ARG A C 1
ATOM 808 O O . ARG A 1 96 ? 6.661 2.046 6.860 1.00 86.38 96 ARG A O 1
ATOM 815 N N . GLY A 1 97 ? 8.732 2.627 6.205 1.00 89.56 97 GLY A N 1
ATOM 816 C CA . GLY A 1 97 ? 8.849 3.798 7.071 1.00 89.56 97 GLY A CA 1
ATOM 817 C C . GLY A 1 97 ? 7.799 4.857 6.743 1.00 89.56 97 GLY A C 1
ATOM 818 O O . GLY A 1 97 ? 7.112 5.338 7.644 1.00 89.56 97 GLY A O 1
ATOM 819 N N . ILE A 1 98 ? 7.616 5.159 5.454 1.00 92.75 98 ILE A N 1
ATOM 820 C CA . ILE A 1 98 ? 6.584 6.092 4.984 1.00 92.75 98 ILE A CA 1
ATOM 821 C C . ILE A 1 98 ? 5.191 5.550 5.315 1.00 92.75 98 ILE A C 1
ATOM 823 O O . ILE A 1 98 ? 4.429 6.248 5.976 1.00 92.75 98 ILE A O 1
ATOM 827 N N . LYS A 1 99 ? 4.884 4.299 4.944 1.00 90.75 99 LYS A N 1
ATOM 828 C CA . LYS A 1 99 ? 3.585 3.659 5.214 1.00 90.75 99 LYS A CA 1
ATOM 829 C C . LYS A 1 99 ? 3.234 3.701 6.702 1.00 90.75 99 LYS A C 1
ATOM 831 O O . LYS A 1 99 ? 2.203 4.251 7.072 1.00 90.75 99 LYS A O 1
ATOM 836 N N . THR A 1 100 ? 4.143 3.233 7.560 1.00 89.81 100 THR A N 1
ATOM 837 C CA . THR A 1 100 ? 3.954 3.219 9.022 1.00 89.81 100 THR A CA 1
ATOM 838 C C . THR A 1 100 ? 3.740 4.629 9.569 1.00 89.81 100 THR A C 1
ATOM 840 O O . THR A 1 100 ? 2.908 4.844 10.451 1.00 89.81 100 THR A O 1
ATOM 843 N N . LYS A 1 101 ? 4.479 5.620 9.048 1.00 93.81 101 LYS A N 1
ATOM 844 C CA . LYS A 1 101 ? 4.317 7.008 9.480 1.00 93.81 101 LYS A CA 1
ATOM 845 C C . LYS A 1 101 ? 2.972 7.578 9.040 1.00 93.81 101 LYS A C 1
ATOM 847 O O . LYS A 1 101 ? 2.310 8.215 9.854 1.00 93.81 101 LYS A O 1
ATOM 852 N N . THR A 1 102 ? 2.546 7.330 7.808 1.00 93.75 102 THR A N 1
ATOM 853 C CA . THR A 1 102 ? 1.246 7.771 7.294 1.00 93.75 102 THR A CA 1
ATOM 854 C C . THR A 1 102 ? 0.092 7.139 8.076 1.00 93.75 102 THR A C 1
ATOM 856 O O . THR A 1 102 ? -0.794 7.856 8.532 1.00 93.75 102 THR A O 1
ATOM 859 N N . GLU A 1 103 ? 0.158 5.833 8.336 1.00 91.31 103 GLU A N 1
ATOM 860 C CA . GLU A 1 103 ? -0.860 5.059 9.064 1.00 91.31 103 GLU A CA 1
ATOM 861 C C . GLU A 1 103 ? -0.916 5.322 10.574 1.00 91.31 103 GLU A C 1
ATOM 863 O O . GLU A 1 103 ? -1.887 4.939 11.232 1.00 91.31 103 GLU A O 1
ATOM 868 N N . SER A 1 104 ? 0.112 5.967 11.135 1.00 91.50 104 SER A N 1
ATOM 869 C CA . SER A 1 104 ? 0.096 6.427 12.531 1.00 91.50 104 SER A CA 1
ATOM 870 C C . SER A 1 104 ? -0.873 7.594 12.767 1.00 91.50 104 SER A C 1
ATOM 872 O O . SER A 1 104 ? -1.196 7.910 13.913 1.00 91.50 104 SER A O 1
ATOM 874 N N . GLY A 1 105 ? -1.328 8.243 11.693 1.00 92.38 105 GLY A N 1
ATOM 875 C CA . GLY A 1 105 ? -2.376 9.258 11.705 1.00 92.38 105 GLY A CA 1
ATOM 876 C C . GLY A 1 105 ? -3.610 8.786 10.941 1.00 92.38 105 GLY A C 1
ATOM 877 O O . GLY A 1 105 ? -3.608 7.722 10.328 1.00 92.38 105 GLY A O 1
ATOM 878 N N . LEU A 1 106 ? -4.672 9.591 10.975 1.00 93.62 106 LEU A N 1
ATOM 879 C CA . LEU A 1 106 ? -5.900 9.281 10.245 1.00 93.62 106 LEU A CA 1
ATOM 880 C C . LEU A 1 106 ? -5.660 9.234 8.738 1.00 93.62 106 LEU A C 1
ATOM 882 O O . LEU A 1 106 ? -5.018 10.128 8.181 1.00 93.62 106 LEU A O 1
ATOM 886 N N . VAL A 1 107 ? -6.235 8.218 8.099 1.00 94.31 107 VAL A N 1
ATOM 887 C CA . VAL A 1 107 ? -6.256 8.045 6.647 1.00 94.31 107 VAL A CA 1
ATOM 888 C C . VAL A 1 107 ? -7.697 7.804 6.224 1.00 94.31 107 VAL A C 1
ATOM 890 O O . VAL A 1 107 ? -8.329 6.855 6.687 1.00 94.31 107 VAL A O 1
ATOM 893 N N . ASP A 1 108 ? -8.217 8.645 5.337 1.00 93.00 108 ASP A N 1
ATOM 894 C CA . ASP A 1 108 ? -9.538 8.429 4.758 1.00 93.00 108 ASP A CA 1
ATOM 895 C C . ASP A 1 108 ? -9.475 7.327 3.693 1.00 93.00 108 ASP A C 1
ATOM 897 O O . ASP A 1 108 ? -8.766 7.444 2.693 1.00 93.00 108 ASP A O 1
ATOM 901 N N . CYS A 1 109 ? -10.245 6.263 3.906 1.00 89.38 109 CYS A N 1
ATOM 902 C CA . CYS A 1 109 ? -10.303 5.097 3.031 1.00 89.38 109 CYS A CA 1
ATOM 903 C C . CYS A 1 109 ? -10.823 5.396 1.612 1.00 89.38 109 CYS A C 1
ATOM 905 O O . CYS A 1 109 ? -10.465 4.674 0.685 1.00 89.38 109 CYS A O 1
ATOM 907 N N . PHE A 1 110 ? -11.626 6.451 1.414 1.00 88.44 110 PHE A N 1
ATOM 908 C CA . PHE A 1 110 ? -12.181 6.778 0.094 1.00 88.44 110 PHE A CA 1
ATOM 909 C C . PHE A 1 110 ? -11.327 7.783 -0.673 1.00 88.44 110 PHE A C 1
ATOM 911 O O . PHE A 1 110 ? -10.986 7.542 -1.830 1.00 88.44 110 PHE A O 1
ATOM 918 N N . SER A 1 111 ? -10.969 8.912 -0.053 1.00 89.75 111 SER A N 1
ATOM 919 C CA . SER A 1 111 ? -10.140 9.924 -0.721 1.00 89.75 111 SER A CA 1
ATOM 920 C C . SER A 1 111 ? -8.648 9.593 -0.714 1.00 89.75 111 SER A C 1
ATOM 922 O O . SER A 1 111 ? -7.887 10.245 -1.425 1.00 89.75 111 SER A O 1
ATOM 924 N N . SER A 1 112 ? -8.220 8.601 0.077 1.00 88.56 112 SER A N 1
ATOM 925 C CA . SER A 1 112 ? -6.808 8.262 0.315 1.00 88.56 112 SER A CA 1
ATOM 926 C C . SER A 1 112 ? -5.975 9.421 0.883 1.00 88.56 112 SER A C 1
ATOM 928 O O . SER A 1 112 ? -4.745 9.410 0.800 1.00 88.56 112 SER A O 1
ATOM 930 N N . LYS A 1 113 ? -6.628 10.433 1.469 1.00 93.88 113 LYS A N 1
ATOM 931 C CA . LYS A 1 113 ? -5.957 11.548 2.146 1.00 93.88 113 LYS A CA 1
ATOM 932 C C . LYS A 1 113 ? -5.555 11.156 3.558 1.00 93.88 113 LYS A C 1
ATOM 934 O O . LYS A 1 113 ? -6.295 10.456 4.246 1.00 93.88 113 LYS A O 1
ATOM 939 N N . ALA A 1 114 ? -4.409 11.648 4.012 1.00 94.56 114 ALA A N 1
ATOM 940 C CA . ALA A 1 114 ? -3.840 11.288 5.304 1.00 94.56 114 ALA A CA 1
ATOM 941 C C . ALA A 1 114 ? -3.414 12.510 6.122 1.00 94.56 114 ALA A C 1
ATOM 943 O O . ALA A 1 114 ? -2.955 13.512 5.572 1.00 94.56 114 ALA A O 1
ATOM 944 N N . LYS A 1 115 ? -3.495 12.407 7.454 1.00 93.56 115 LYS A N 1
ATOM 945 C CA . LYS A 1 115 ? -3.008 13.441 8.388 1.00 93.56 115 LYS A CA 1
ATOM 946 C C . LYS A 1 115 ? -1.497 13.657 8.258 1.00 93.56 115 LYS A C 1
ATOM 948 O O . LYS A 1 115 ? -1.022 14.784 8.335 1.00 93.56 115 LYS A O 1
ATOM 953 N N . TYR A 1 116 ? -0.746 12.578 8.034 1.00 92.75 116 TYR A N 1
ATOM 954 C CA . TYR A 1 116 ? 0.702 12.608 7.807 1.00 92.75 116 TYR A CA 1
ATOM 955 C C . TYR A 1 116 ? 1.033 12.300 6.341 1.00 92.75 116 TYR A C 1
ATOM 957 O O . TYR A 1 116 ? 1.681 11.298 6.026 1.00 92.75 116 TYR A O 1
ATOM 965 N N . ALA A 1 117 ? 0.545 13.151 5.438 1.00 92.31 117 ALA A N 1
ATOM 966 C CA . ALA A 1 117 ? 0.874 13.096 4.019 1.00 92.31 117 ALA A CA 1
ATOM 967 C C . ALA A 1 117 ? 2.188 13.835 3.717 1.00 92.31 117 ALA A C 1
ATOM 969 O O . ALA A 1 117 ? 2.507 14.844 4.343 1.00 92.31 117 ALA A O 1
ATOM 970 N N . LEU A 1 118 ? 2.938 13.347 2.725 1.00 92.12 118 LEU A N 1
ATOM 971 C CA . LEU A 1 118 ? 4.132 14.037 2.219 1.00 92.12 118 LEU A CA 1
ATOM 972 C C . LEU A 1 118 ? 3.787 15.166 1.236 1.00 92.12 118 LEU A C 1
ATOM 974 O O . LEU A 1 118 ? 4.551 16.117 1.108 1.00 92.12 118 LEU A O 1
ATOM 978 N N . SER A 1 119 ? 2.656 15.062 0.534 1.00 91.56 119 SER A N 1
ATOM 979 C CA . SER A 1 119 ? 2.175 16.070 -0.412 1.00 91.56 119 SER A CA 1
ATOM 980 C C . SER A 1 119 ? 0.967 16.820 0.141 1.00 91.56 119 SER A C 1
ATOM 982 O O . SER A 1 119 ? 0.103 16.237 0.797 1.00 91.56 119 SER A O 1
ATOM 984 N N . PHE A 1 120 ? 0.884 18.112 -0.179 1.00 90.06 120 PHE A N 1
ATOM 985 C CA . PHE A 1 120 ? -0.220 18.970 0.251 1.00 90.06 120 PHE A CA 1
ATOM 986 C C . PHE A 1 120 ? -1.576 18.503 -0.302 1.00 90.06 120 PHE A C 1
ATOM 988 O O . PHE A 1 120 ? -2.562 18.474 0.428 1.00 90.06 120 PHE A O 1
ATOM 995 N N . ASP A 1 121 ? -1.618 18.045 -1.555 1.00 91.12 121 ASP A N 1
ATOM 996 C CA . ASP A 1 121 ? -2.855 17.580 -2.203 1.00 91.12 121 ASP A CA 1
ATOM 997 C C . ASP A 1 121 ? -3.486 16.363 -1.503 1.00 91.12 121 ASP A C 1
ATOM 999 O O . ASP A 1 121 ? -4.708 16.185 -1.517 1.00 91.12 121 ASP A O 1
ATOM 1003 N N . ASN A 1 122 ? -2.649 15.549 -0.850 1.00 91.19 122 ASN A N 1
ATOM 1004 C CA . ASN A 1 122 ? -3.060 14.345 -0.130 1.00 91.19 122 ASN A CA 1
ATOM 1005 C C . ASN A 1 122 ? -3.224 14.583 1.378 1.00 91.19 122 ASN A C 1
ATOM 1007 O O . ASN A 1 122 ? -3.478 13.635 2.122 1.00 91.19 122 ASN A O 1
ATOM 1011 N N . LEU A 1 123 ? -3.073 15.825 1.845 1.00 93.00 123 LEU A N 1
ATOM 1012 C CA . LEU A 1 123 ? -3.230 16.160 3.251 1.00 93.00 123 LEU A CA 1
ATOM 1013 C C . LEU A 1 123 ? -4.710 16.100 3.643 1.00 93.00 123 LEU A C 1
ATOM 1015 O O . LEU A 1 123 ? -5.572 16.725 3.016 1.00 93.00 123 LEU A O 1
ATOM 1019 N N . LEU A 1 124 ? -5.005 15.351 4.703 1.00 91.62 124 LEU A N 1
ATOM 1020 C CA . LEU A 1 124 ? -6.318 15.357 5.332 1.00 91.62 124 LEU A CA 1
ATOM 1021 C C . LEU A 1 124 ? -6.437 16.618 6.192 1.00 91.62 124 LEU A C 1
ATOM 1023 O O . LEU A 1 124 ? -5.754 16.757 7.206 1.00 91.62 124 LEU A O 1
ATOM 1027 N N . LEU A 1 125 ? -7.279 17.545 5.745 1.00 88.56 125 LEU A N 1
ATOM 1028 C CA . LEU A 1 125 ? -7.535 18.805 6.433 1.00 88.56 125 LEU A CA 1
ATOM 1029 C C . LEU A 1 125 ? -8.607 18.618 7.509 1.00 88.56 125 LEU A C 1
ATOM 1031 O O . LEU A 1 125 ? -9.589 17.909 7.294 1.00 88.56 125 LEU A O 1
ATOM 1035 N N . GLY A 1 126 ? -8.440 19.321 8.626 1.00 82.50 126 GLY A N 1
ATOM 1036 C CA . GLY A 1 126 ? -9.358 19.288 9.762 1.00 82.50 126 GLY A CA 1
ATOM 1037 C C . GLY A 1 126 ? -8.753 18.593 10.976 1.00 82.50 126 GLY A C 1
ATOM 1038 O O . GLY A 1 126 ? -7.923 17.691 10.849 1.00 82.50 126 GLY A O 1
ATOM 1039 N N . ASP A 1 127 ? -9.166 19.043 12.157 1.00 83.31 127 ASP A N 1
ATOM 1040 C CA . ASP A 1 127 ? -8.819 18.378 13.406 1.00 83.31 127 ASP A CA 1
ATOM 1041 C C . ASP A 1 127 ? -9.956 17.427 13.768 1.00 83.31 127 ASP A C 1
ATOM 1043 O O . ASP A 1 127 ? -11.087 17.843 14.016 1.00 83.31 127 ASP A O 1
ATOM 1047 N N . ILE A 1 128 ? -9.670 16.134 13.675 1.00 89.06 128 ILE A N 1
ATOM 1048 C CA . ILE A 1 128 ? -10.614 15.061 13.968 1.00 89.06 128 ILE A CA 1
ATOM 1049 C C . ILE A 1 128 ? -10.032 14.311 15.151 1.00 89.06 128 ILE A C 1
ATOM 1051 O O . ILE A 1 128 ? -8.907 13.812 15.067 1.00 89.06 128 ILE A O 1
ATOM 1055 N N . ASP A 1 129 ? -10.802 14.209 16.228 1.00 90.62 129 ASP A N 1
ATOM 1056 C CA . ASP A 1 129 ? -10.386 13.485 17.420 1.00 90.62 129 ASP A CA 1
ATOM 1057 C C . ASP A 1 129 ? -10.432 11.972 17.190 1.00 90.62 129 ASP A C 1
ATOM 1059 O O . ASP A 1 129 ? -11.437 11.399 16.758 1.00 90.62 129 ASP A O 1
ATOM 1063 N N . TYR A 1 130 ? -9.331 11.303 17.522 1.00 92.88 130 TYR A N 1
ATOM 1064 C CA . TYR A 1 130 ? -9.212 9.851 17.469 1.00 92.88 130 TYR A CA 1
ATOM 1065 C C . TYR A 1 130 ? -8.372 9.330 18.628 1.00 92.88 130 TYR A C 1
ATOM 1067 O O . TYR A 1 130 ? -7.546 10.038 19.202 1.00 92.88 130 TYR A O 1
ATOM 1075 N N . GLN A 1 131 ? -8.577 8.060 18.961 1.00 94.12 131 GLN A N 1
ATOM 1076 C CA . GLN A 1 131 ? -7.820 7.366 19.993 1.00 94.12 131 GLN A CA 1
ATOM 1077 C C . GLN A 1 131 ? -6.930 6.304 19.362 1.00 94.12 131 GLN A C 1
ATOM 1079 O O . GLN A 1 131 ? -7.357 5.575 18.465 1.00 94.12 131 GLN A O 1
ATOM 1084 N N . THR A 1 132 ? -5.706 6.192 19.865 1.00 95.56 132 THR A N 1
ATOM 1085 C CA . THR A 1 132 ? -4.813 5.076 19.550 1.00 95.56 132 THR A CA 1
ATOM 1086 C C . THR A 1 132 ? -5.172 3.891 20.439 1.00 95.56 132 THR A C 1
ATOM 1088 O O . THR A 1 132 ? -5.206 4.014 21.663 1.00 95.56 132 THR A O 1
ATOM 1091 N N . LEU A 1 133 ? -5.438 2.740 19.830 1.00 95.62 133 LEU A N 1
ATOM 1092 C CA . LEU A 1 133 ? -5.829 1.505 20.504 1.00 95.62 133 LEU A CA 1
ATOM 1093 C C . LEU A 1 133 ? -4.785 0.423 20.220 1.00 95.62 133 LEU A C 1
ATOM 1095 O O . LEU A 1 133 ? -4.233 0.368 19.123 1.00 95.62 133 LEU A O 1
ATOM 1099 N N . ILE A 1 134 ? -4.535 -0.458 21.186 1.00 95.81 134 ILE A N 1
ATOM 1100 C CA . ILE A 1 134 ? -3.687 -1.640 20.998 1.00 95.81 134 ILE A CA 1
ATOM 1101 C C . ILE A 1 134 ? -4.595 -2.860 21.084 1.00 95.81 134 ILE A C 1
ATOM 1103 O O . ILE A 1 134 ? -5.246 -3.064 22.101 1.00 95.81 134 ILE A O 1
ATOM 1107 N N . ILE A 1 135 ? -4.687 -3.640 20.015 1.00 94.75 135 ILE A N 1
ATOM 1108 C CA . ILE A 1 135 ? -5.518 -4.849 19.950 1.00 94.75 135 ILE A CA 1
ATOM 1109 C C . ILE A 1 135 ? -4.646 -6.102 20.003 1.00 94.75 135 ILE A C 1
ATOM 1111 O O . ILE A 1 135 ? -3.529 -6.101 19.482 1.00 94.75 135 ILE A O 1
ATOM 1115 N N . ASP A 1 136 ? -5.193 -7.169 20.582 1.00 93.94 136 ASP A N 1
ATOM 1116 C CA . ASP A 1 136 ? -4.538 -8.471 20.688 1.00 93.94 136 ASP A CA 1
ATOM 1117 C C . ASP A 1 136 ? -5.117 -9.387 19.609 1.00 93.94 136 ASP A C 1
ATOM 1119 O O . ASP A 1 136 ? -6.314 -9.690 19.613 1.00 93.94 136 ASP A O 1
ATOM 1123 N N . VAL A 1 137 ? -4.292 -9.838 18.668 1.00 93.12 137 VAL A N 1
ATOM 1124 C CA . VAL A 1 137 ? -4.775 -10.545 17.479 1.00 93.12 137 VAL A CA 1
ATOM 1125 C C . VAL A 1 137 ? -4.143 -11.919 17.348 1.00 93.12 137 VAL A C 1
ATOM 1127 O O . VAL A 1 137 ? -2.924 -12.071 17.373 1.00 93.12 137 VAL A O 1
ATOM 1130 N N . ASN A 1 138 ? -4.988 -12.926 17.146 1.00 91.88 138 ASN A N 1
ATOM 1131 C CA . ASN A 1 138 ? -4.560 -14.223 16.643 1.00 91.88 138 ASN A CA 1
ATOM 1132 C C . ASN A 1 138 ? -4.690 -14.213 15.119 1.00 91.88 138 ASN A C 1
ATOM 1134 O O . ASN A 1 138 ? -5.735 -13.838 14.586 1.00 91.88 138 ASN A O 1
ATOM 1138 N N . VAL A 1 139 ? -3.642 -14.610 14.410 1.00 90.56 139 VAL A N 1
ATOM 1139 C CA . VAL A 1 139 ? -3.584 -14.583 12.947 1.00 90.56 139 VAL A CA 1
ATOM 1140 C C . VAL A 1 139 ? -3.404 -16.005 12.448 1.00 90.56 139 VAL A C 1
ATOM 1142 O O . VAL A 1 139 ? -2.477 -16.691 12.862 1.00 90.56 139 VAL A O 1
ATOM 1145 N N . LYS A 1 140 ? -4.297 -16.443 11.560 1.00 89.38 140 LYS 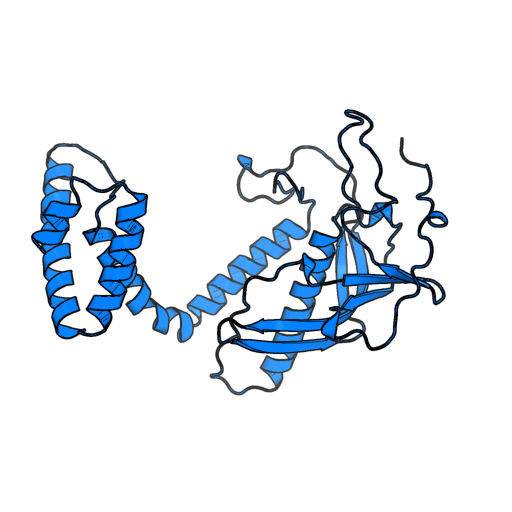A N 1
ATOM 1146 C CA . LYS A 1 140 ? -4.211 -17.731 10.870 1.00 89.38 140 LYS A CA 1
ATOM 1147 C C . LYS A 1 140 ? -4.610 -17.548 9.416 1.00 89.38 140 LYS A C 1
ATOM 1149 O O . LYS A 1 140 ? -5.796 -17.613 9.081 1.00 89.38 140 LYS A O 1
ATOM 1154 N N . VAL A 1 141 ? -3.630 -17.261 8.568 1.00 87.38 141 VAL A N 1
ATOM 1155 C CA . VAL A 1 141 ? -3.866 -16.871 7.177 1.00 87.38 141 VAL A CA 1
ATOM 1156 C C . VAL A 1 141 ? -2.896 -17.545 6.218 1.00 87.38 141 VAL A C 1
ATOM 1158 O O . VAL A 1 141 ? -1.763 -17.857 6.581 1.00 87.38 141 VAL A O 1
ATOM 1161 N N . LYS A 1 142 ? -3.330 -17.711 4.967 1.00 85.44 142 LYS A N 1
ATOM 1162 C CA . LYS A 1 142 ? -2.465 -18.071 3.848 1.00 85.44 142 LYS A CA 1
ATOM 1163 C C . LYS A 1 142 ? -2.300 -16.890 2.906 1.00 85.44 142 LYS A C 1
ATOM 1165 O O . LYS A 1 142 ? -3.278 -16.252 2.515 1.00 85.44 142 LYS A O 1
ATOM 1170 N N . ILE A 1 143 ? -1.067 -16.607 2.520 1.00 81.38 143 ILE A N 1
ATOM 1171 C CA . ILE A 1 143 ? -0.727 -15.520 1.609 1.00 81.38 143 ILE A CA 1
ATOM 1172 C C . ILE A 1 143 ? -0.011 -16.121 0.407 1.00 81.38 143 ILE A C 1
ATOM 1174 O O . ILE A 1 143 ? 1.030 -16.754 0.552 1.00 81.38 143 ILE A O 1
ATOM 1178 N N . SER A 1 144 ? -0.565 -15.922 -0.786 1.00 80.69 144 SER A N 1
ATOM 1179 C CA . SER A 1 144 ? 0.086 -16.353 -2.020 1.00 80.69 144 SER A CA 1
ATOM 1180 C C . SER A 1 144 ? 1.305 -15.482 -2.316 1.00 80.69 144 SER A C 1
ATOM 1182 O O . SER A 1 144 ? 1.259 -14.250 -2.245 1.00 80.69 144 SER A O 1
ATOM 1184 N N . LEU A 1 145 ? 2.399 -16.133 -2.675 1.00 78.38 145 LEU A N 1
ATOM 1185 C CA . LEU A 1 145 ? 3.623 -15.502 -3.134 1.00 78.38 145 LEU A CA 1
ATOM 1186 C C . LEU A 1 145 ? 3.611 -15.385 -4.662 1.00 78.38 145 LEU A C 1
ATOM 1188 O O . LEU A 1 145 ? 2.912 -16.120 -5.362 1.00 78.38 145 LEU A O 1
ATOM 1192 N N . MET A 1 146 ? 4.400 -14.458 -5.206 1.00 71.62 146 MET A N 1
ATOM 1193 C CA . MET A 1 146 ? 4.481 -14.249 -6.659 1.00 71.62 146 MET A CA 1
ATOM 1194 C C . MET A 1 146 ? 5.045 -15.456 -7.425 1.00 71.62 146 MET A C 1
ATOM 1196 O O . MET A 1 146 ? 4.781 -15.594 -8.616 1.00 71.62 146 MET A O 1
ATOM 1200 N N . ASN A 1 147 ? 5.800 -16.332 -6.760 1.00 70.75 147 ASN A N 1
ATOM 1201 C CA . ASN A 1 147 ? 6.311 -17.583 -7.328 1.00 70.75 147 ASN A CA 1
ATOM 1202 C C . ASN A 1 147 ? 5.267 -18.722 -7.334 1.00 70.75 147 ASN A C 1
ATOM 1204 O O . ASN A 1 147 ? 5.580 -19.818 -7.789 1.00 70.75 147 ASN A O 1
ATOM 1208 N N . GLY A 1 148 ? 4.041 -18.469 -6.858 1.00 72.56 148 GLY A N 1
ATOM 1209 C CA . GLY A 1 148 ? 2.959 -19.454 -6.787 1.00 72.56 148 GLY A CA 1
ATOM 1210 C C . GLY A 1 148 ? 2.944 -20.295 -5.508 1.00 72.56 148 GLY A C 1
ATOM 1211 O O . GLY A 1 148 ? 2.045 -21.115 -5.345 1.00 72.56 148 GLY A O 1
ATOM 1212 N N . GLU A 1 149 ? 3.896 -20.093 -4.595 1.00 78.50 149 GLU A N 1
ATOM 1213 C CA . GLU A 1 149 ? 3.913 -20.760 -3.290 1.00 78.50 149 GLU A CA 1
ATOM 1214 C C . GLU A 1 149 ? 2.940 -20.098 -2.300 1.00 78.50 149 GLU A C 1
ATOM 1216 O O . GLU A 1 149 ? 2.553 -18.936 -2.450 1.00 78.50 149 GLU A O 1
ATOM 1221 N N . GLU A 1 150 ? 2.542 -20.836 -1.261 1.00 80.50 150 GLU A N 1
ATOM 1222 C CA . GLU A 1 150 ? 1.705 -20.322 -0.174 1.00 80.50 150 GLU A CA 1
ATOM 1223 C C . GLU A 1 150 ? 2.546 -20.098 1.087 1.00 80.50 150 GLU A C 1
ATOM 1225 O O . GLU A 1 150 ? 3.121 -21.035 1.640 1.00 80.50 150 GLU A O 1
ATOM 1230 N N . LEU A 1 151 ? 2.558 -18.864 1.590 1.00 81.38 151 LEU A N 1
ATOM 1231 C CA . LEU A 1 151 ? 3.068 -18.536 2.915 1.00 81.38 151 LEU A CA 1
ATOM 1232 C C . LEU A 1 151 ? 1.944 -18.707 3.941 1.00 81.38 151 LEU A C 1
ATOM 1234 O O . LEU A 1 151 ? 0.946 -17.984 3.905 1.00 81.38 151 LEU A O 1
ATOM 1238 N N . ILE A 1 152 ? 2.104 -19.650 4.865 1.00 83.94 152 ILE A N 1
ATOM 1239 C CA . ILE A 1 152 ? 1.159 -19.860 5.966 1.00 83.94 152 ILE A CA 1
ATOM 1240 C C . ILE A 1 152 ? 1.675 -19.108 7.191 1.00 83.94 152 ILE A C 1
ATOM 1242 O O . ILE A 1 152 ? 2.756 -19.407 7.688 1.00 83.94 152 ILE A O 1
ATOM 1246 N N . ILE A 1 153 ? 0.889 -18.150 7.682 1.00 85.25 153 ILE A N 1
ATOM 1247 C CA . ILE A 1 153 ? 1.192 -17.391 8.897 1.00 85.25 153 ILE A CA 1
ATOM 1248 C C . ILE A 1 153 ? 0.193 -17.806 9.974 1.00 85.25 153 ILE A C 1
ATOM 1250 O O . ILE A 1 153 ? -1.002 -17.507 9.874 1.00 85.25 153 ILE A O 1
ATOM 1254 N N . GLU A 1 154 ? 0.692 -18.486 11.004 1.00 87.69 154 GLU A N 1
ATOM 1255 C CA . GLU A 1 154 ? -0.061 -18.852 12.203 1.00 87.69 154 GLU A CA 1
ATOM 1256 C C . GLU A 1 154 ? 0.661 -18.308 13.436 1.00 87.69 154 GLU A C 1
ATOM 1258 O O . GLU A 1 154 ? 1.756 -18.743 13.781 1.00 87.69 154 GLU A O 1
ATOM 1263 N N . MET A 1 155 ? 0.066 -17.296 14.063 1.00 85.56 155 MET A N 1
ATOM 1264 C CA . MET A 1 155 ? 0.657 -16.562 15.176 1.00 85.56 155 MET A CA 1
ATOM 1265 C C . MET A 1 155 ? -0.418 -16.213 16.202 1.00 85.56 155 MET A C 1
ATOM 1267 O O . MET A 1 155 ? -1.541 -15.840 15.854 1.00 85.56 155 MET A O 1
ATOM 1271 N N . GLU A 1 156 ? -0.066 -16.299 17.479 1.00 87.75 156 GLU A N 1
ATOM 1272 C CA . GLU A 1 156 ? -0.964 -15.969 18.583 1.00 87.75 156 GLU A CA 1
ATOM 1273 C C . GLU A 1 156 ? -0.490 -14.717 19.319 1.00 87.75 156 GLU A C 1
ATOM 1275 O O . GLU A 1 156 ? 0.710 -14.512 19.497 1.00 87.75 156 GLU A O 1
ATOM 1280 N N . ARG A 1 157 ? -1.446 -13.916 19.811 1.00 87.06 157 ARG A N 1
ATOM 1281 C CA . ARG A 1 157 ? -1.196 -12.737 20.662 1.00 87.06 157 ARG A CA 1
ATOM 1282 C C . ARG A 1 157 ? -0.285 -11.682 20.019 1.00 87.06 157 ARG A C 1
ATOM 1284 O O . ARG A 1 157 ? 0.595 -11.131 20.677 1.00 87.06 157 ARG A O 1
ATOM 1291 N N . ILE A 1 158 ? -0.519 -11.373 18.744 1.00 92.06 158 ILE A N 1
ATOM 1292 C CA . ILE A 1 158 ? 0.135 -10.246 18.074 1.00 92.06 158 ILE A CA 1
ATOM 1293 C C . ILE A 1 158 ? -0.516 -8.946 18.544 1.00 92.06 158 ILE A C 1
ATOM 1295 O O . ILE A 1 158 ? -1.716 -8.746 18.361 1.00 92.06 158 ILE A O 1
ATOM 1299 N N . ASN A 1 159 ? 0.292 -8.032 19.076 1.00 93.94 159 ASN A N 1
ATOM 1300 C CA . ASN A 1 159 ? -0.173 -6.704 19.460 1.00 93.94 159 ASN A CA 1
ATOM 1301 C C . ASN A 1 159 ? -0.095 -5.758 18.258 1.00 93.94 159 ASN A C 1
ATOM 1303 O O . ASN A 1 159 ? 0.989 -5.510 17.714 1.00 93.94 159 ASN A O 1
ATOM 1307 N N . VAL A 1 160 ? -1.241 -5.206 17.858 1.00 94.62 160 VAL A N 1
ATOM 1308 C CA . VAL A 1 160 ? -1.348 -4.291 16.714 1.00 94.62 160 VAL A CA 1
ATOM 1309 C C . VAL A 1 160 ? -1.889 -2.949 17.183 1.00 94.62 160 VAL A C 1
ATOM 1311 O O . VAL A 1 160 ? -2.923 -2.877 17.843 1.00 94.62 160 VAL A O 1
ATOM 1314 N N . THR A 1 161 ? -1.193 -1.874 16.825 1.00 95.31 161 THR A N 1
ATOM 1315 C CA . THR A 1 161 ? -1.658 -0.510 17.080 1.00 95.31 161 THR A CA 1
ATOM 1316 C C . THR A 1 161 ? -2.588 -0.070 15.956 1.00 95.31 161 THR A C 1
ATOM 1318 O O . THR A 1 161 ? -2.196 -0.063 14.790 1.00 95.31 161 THR A O 1
ATOM 1321 N N . ILE A 1 162 ? -3.805 0.329 16.310 1.00 96.00 162 ILE A N 1
ATOM 1322 C CA . ILE A 1 162 ? -4.827 0.838 15.390 1.00 96.00 162 ILE A CA 1
ATOM 1323 C C . ILE A 1 162 ? -5.352 2.188 15.884 1.00 96.00 162 ILE A C 1
ATOM 1325 O O . ILE A 1 162 ? -5.106 2.590 17.023 1.00 96.00 162 ILE A O 1
ATOM 1329 N N . LEU A 1 163 ? -6.105 2.882 15.040 1.00 96.12 163 LEU A N 1
ATOM 1330 C CA . LEU A 1 163 ? -6.836 4.090 15.400 1.00 96.12 163 LEU A CA 1
ATOM 1331 C C . LEU A 1 163 ? -8.325 3.767 15.540 1.00 96.12 163 LEU A C 1
ATOM 1333 O O . LEU A 1 163 ? -8.871 2.929 14.826 1.00 96.12 163 LEU A O 1
ATOM 1337 N N . SER A 1 164 ? -9.016 4.471 16.435 1.00 95.12 164 SER A N 1
ATOM 1338 C CA . SER A 1 164 ? -10.454 4.284 16.662 1.00 95.12 164 SER A CA 1
ATOM 1339 C C . SER A 1 164 ? -11.306 4.520 15.410 1.00 95.12 164 SER A C 1
ATOM 1341 O O . SER A 1 164 ? -12.400 3.976 15.303 1.00 95.12 164 SER A O 1
ATOM 1343 N N . LEU A 1 165 ? -10.827 5.344 14.477 1.00 94.88 165 LEU A N 1
ATOM 1344 C CA . LEU A 1 165 ? -11.525 5.679 13.234 1.00 94.88 165 LEU A CA 1
ATOM 1345 C C . LEU A 1 165 ? -11.005 4.900 12.019 1.00 94.88 165 LEU A C 1
ATOM 1347 O O . LEU A 1 165 ? -11.441 5.179 10.907 1.00 94.88 165 LEU A O 1
ATOM 1351 N N . ASP A 1 166 ? -10.106 3.931 12.211 1.00 95.38 166 ASP A N 1
ATOM 1352 C CA . ASP A 1 166 ? -9.722 3.040 11.118 1.00 95.38 166 ASP A CA 1
ATOM 1353 C C . ASP A 1 166 ? -10.936 2.204 10.682 1.00 95.38 166 ASP A C 1
ATOM 1355 O O . ASP A 1 166 ? -11.680 1.677 11.520 1.00 95.38 166 ASP A O 1
ATOM 1359 N N . SER A 1 167 ? -11.111 2.063 9.367 1.00 94.94 167 SER A N 1
ATOM 1360 C CA . SER A 1 167 ? -12.041 1.100 8.766 1.00 94.94 167 SER A CA 1
ATOM 1361 C C . SER A 1 167 ? -11.607 -0.341 9.038 1.00 94.94 167 SER A C 1
ATOM 1363 O O . SER A 1 167 ? -10.447 -0.616 9.362 1.00 94.94 167 SER A O 1
ATOM 1365 N N . ILE A 1 168 ? -12.519 -1.295 8.865 1.00 94.00 168 ILE A N 1
ATOM 1366 C CA . ILE A 1 168 ? -12.205 -2.708 9.084 1.00 94.00 168 ILE A CA 1
ATOM 1367 C C . ILE A 1 168 ? -11.161 -3.209 8.083 1.00 94.00 168 ILE A C 1
ATOM 1369 O O . ILE A 1 168 ? -10.258 -3.952 8.475 1.00 94.00 168 ILE A O 1
ATOM 1373 N N . SER A 1 169 ? -11.217 -2.776 6.822 1.00 92.69 169 SER A N 1
ATOM 1374 C CA . SER A 1 169 ? -10.174 -3.090 5.838 1.00 92.69 169 SER A CA 1
ATOM 1375 C C . SER A 1 169 ? -8.805 -2.535 6.227 1.00 92.69 169 SER A C 1
ATOM 1377 O O . SER A 1 169 ? -7.821 -3.268 6.145 1.00 92.69 169 SER A O 1
ATOM 1379 N N . GLN A 1 170 ? -8.728 -1.297 6.724 1.00 93.69 170 GLN A N 1
ATOM 1380 C CA . GLN A 1 170 ? -7.462 -0.727 7.210 1.00 93.69 170 GLN A CA 1
ATOM 1381 C C . GLN A 1 170 ? -6.920 -1.496 8.423 1.00 93.69 170 GLN A C 1
ATOM 1383 O O . GLN A 1 170 ? -5.721 -1.748 8.512 1.00 93.69 170 GLN A O 1
ATOM 1388 N N . ILE A 1 171 ? -7.791 -1.929 9.341 1.00 94.12 171 ILE A N 1
ATOM 1389 C CA . ILE A 1 171 ? -7.388 -2.766 10.481 1.00 94.12 171 ILE A CA 1
ATOM 1390 C C . ILE A 1 171 ? -6.842 -4.114 9.995 1.00 94.12 171 ILE A C 1
ATOM 1392 O O . ILE A 1 171 ? -5.788 -4.543 10.462 1.00 94.12 171 ILE A O 1
ATOM 1396 N N . LYS A 1 172 ? -7.517 -4.773 9.040 1.00 92.62 172 LYS A N 1
ATOM 1397 C CA . LYS A 1 172 ? -7.032 -6.024 8.428 1.00 92.62 172 LYS A CA 1
ATOM 1398 C C . LYS A 1 172 ? -5.643 -5.830 7.813 1.00 92.62 172 LYS A C 1
ATOM 1400 O O . LYS A 1 172 ? -4.764 -6.649 8.066 1.00 92.62 172 LYS A O 1
ATOM 1405 N N . GLU A 1 173 ? -5.431 -4.742 7.074 1.00 90.62 173 GLU A N 1
ATOM 1406 C CA . GLU A 1 173 ? -4.138 -4.415 6.464 1.00 90.62 173 GLU A CA 1
ATOM 1407 C C . GLU A 1 173 ? -3.036 -4.232 7.518 1.00 90.62 173 GLU A C 1
ATOM 1409 O O . GLU A 1 173 ? -1.993 -4.882 7.428 1.00 90.62 173 GLU A O 1
ATOM 1414 N N . LYS A 1 174 ? -3.293 -3.453 8.579 1.00 92.38 174 LYS A N 1
ATOM 1415 C CA . LYS A 1 174 ? -2.342 -3.252 9.689 1.00 92.38 174 LYS A CA 1
ATOM 1416 C C . LYS A 1 174 ? -1.974 -4.562 10.390 1.00 92.38 174 LYS A C 1
ATOM 1418 O O . LYS A 1 174 ? -0.812 -4.767 10.744 1.00 92.38 174 LYS A O 1
ATOM 1423 N N . ILE A 1 175 ? -2.945 -5.459 10.582 1.00 92.44 175 ILE A N 1
ATOM 1424 C CA . ILE A 1 175 ? -2.716 -6.782 11.181 1.00 92.44 175 ILE A CA 1
ATOM 1425 C C . ILE A 1 175 ? -1.834 -7.641 10.271 1.00 92.44 175 ILE A C 1
ATOM 1427 O O . ILE A 1 175 ? -0.860 -8.221 10.748 1.00 92.44 175 ILE A O 1
ATOM 1431 N N . ILE A 1 176 ? -2.160 -7.723 8.977 1.00 89.44 176 ILE A N 1
ATOM 1432 C CA . ILE A 1 176 ? -1.413 -8.529 7.999 1.00 89.44 176 ILE A CA 1
ATOM 1433 C C . ILE A 1 176 ? 0.028 -8.030 7.896 1.00 89.44 176 ILE A C 1
ATOM 1435 O O . ILE A 1 176 ? 0.963 -8.818 8.010 1.00 89.44 176 ILE A O 1
ATOM 1439 N N . ASP A 1 177 ? 0.210 -6.719 7.768 1.00 88.12 177 ASP A N 1
ATOM 1440 C CA . ASP A 1 177 ? 1.519 -6.079 7.726 1.00 88.12 177 ASP A CA 1
ATOM 1441 C C . ASP A 1 177 ? 2.365 -6.406 8.958 1.00 88.12 177 ASP A C 1
ATOM 1443 O O . ASP A 1 177 ? 3.545 -6.748 8.846 1.00 88.12 177 ASP A O 1
ATOM 1447 N N . LYS A 1 178 ? 1.763 -6.319 10.147 1.00 89.50 178 LYS A N 1
ATOM 1448 C CA . LYS A 1 178 ? 2.433 -6.638 11.407 1.00 89.50 178 LYS A CA 1
ATOM 1449 C C . LYS A 1 178 ? 2.798 -8.122 11.487 1.00 89.50 178 LYS A C 1
ATOM 1451 O O . LYS A 1 178 ? 3.925 -8.433 11.868 1.00 89.50 178 LYS A O 1
ATOM 1456 N N . ALA A 1 179 ? 1.891 -9.012 11.088 1.00 88.81 179 ALA A N 1
ATOM 1457 C CA . ALA A 1 179 ? 2.114 -10.455 11.085 1.00 88.81 179 ALA A CA 1
ATOM 1458 C C . ALA A 1 179 ? 3.237 -10.860 10.116 1.00 88.81 179 ALA A C 1
ATOM 1460 O O . ALA A 1 179 ? 4.126 -11.618 10.493 1.00 88.81 179 ALA A O 1
ATOM 1461 N N . ILE A 1 180 ? 3.265 -10.289 8.905 1.00 84.12 180 ILE A N 1
ATOM 1462 C CA . ILE A 1 180 ? 4.348 -10.502 7.932 1.00 84.12 180 ILE A CA 1
ATOM 1463 C C . ILE A 1 180 ? 5.692 -10.063 8.521 1.00 84.12 180 ILE A C 1
ATOM 1465 O O . ILE A 1 180 ? 6.670 -10.797 8.415 1.00 84.12 180 ILE A O 1
ATOM 1469 N N . MET A 1 181 ? 5.748 -8.890 9.161 1.00 81.50 181 MET A N 1
ATOM 1470 C CA . MET A 1 181 ? 6.988 -8.374 9.752 1.00 81.50 181 MET A CA 1
ATOM 1471 C C . MET A 1 181 ? 7.502 -9.221 10.918 1.00 81.50 181 MET A C 1
ATOM 1473 O O . MET A 1 181 ? 8.713 -9.334 11.113 1.00 81.50 181 MET A O 1
ATOM 1477 N N . GLU A 1 182 ? 6.612 -9.755 11.752 1.00 83.25 182 GLU A N 1
ATOM 1478 C CA . GLU A 1 182 ? 7.032 -10.632 12.845 1.00 83.25 182 GLU A CA 1
ATOM 1479 C C . GLU A 1 182 ? 7.456 -12.002 12.319 1.00 83.25 182 GLU A C 1
ATOM 1481 O O . GLU A 1 182 ? 8.507 -12.497 12.727 1.00 83.25 182 GLU A O 1
ATOM 1486 N N . ASN A 1 183 ? 6.735 -12.548 11.336 1.00 80.88 183 ASN A N 1
ATOM 1487 C CA . ASN A 1 183 ? 7.119 -13.786 10.667 1.00 80.88 183 ASN A CA 1
ATOM 1488 C C . ASN A 1 183 ? 8.481 -13.660 9.963 1.00 80.88 183 ASN A C 1
ATOM 1490 O O . ASN A 1 183 ? 9.342 -14.519 10.125 1.00 80.88 183 ASN A O 1
ATOM 1494 N N . SER A 1 184 ? 8.746 -12.551 9.262 1.00 72.38 184 SER A N 1
ATOM 1495 C CA . SER A 1 184 ? 10.042 -12.333 8.605 1.00 72.38 184 SER A CA 1
ATOM 1496 C C . SER A 1 184 ? 11.197 -12.216 9.603 1.00 72.38 184 SER A C 1
ATOM 1498 O O . SER A 1 184 ? 12.307 -12.651 9.310 1.00 72.38 184 SER A O 1
ATOM 1500 N N . LYS A 1 185 ? 10.957 -11.651 10.797 1.00 67.38 185 LYS A N 1
ATOM 1501 C CA . LYS A 1 185 ? 11.961 -11.618 11.875 1.00 67.38 185 LYS A CA 1
ATOM 1502 C C . LYS A 1 185 ? 12.256 -13.020 12.405 1.00 67.38 185 LYS A C 1
ATOM 1504 O O . LYS A 1 185 ? 13.422 -13.360 12.579 1.00 67.38 185 LYS A O 1
ATOM 1509 N N . LEU A 1 186 ? 11.222 -13.832 12.617 1.00 56.75 186 LEU A N 1
ATOM 1510 C CA . LEU A 1 186 ? 11.356 -15.236 13.020 1.00 56.75 186 LEU A CA 1
ATOM 1511 C C . LEU A 1 186 ? 12.138 -16.056 11.976 1.00 56.75 186 LEU A C 1
ATOM 1513 O O . LEU A 1 186 ? 13.026 -16.830 12.334 1.00 56.75 186 LEU A O 1
ATOM 1517 N N . GLU A 1 187 ? 11.887 -15.825 10.686 1.00 56.75 187 GLU A N 1
ATOM 1518 C CA . GLU A 1 187 ? 12.635 -16.461 9.596 1.00 56.75 187 GLU A CA 1
ATOM 1519 C C . GLU A 1 187 ? 14.086 -15.963 9.492 1.00 56.75 187 GLU A C 1
ATOM 1521 O O . GLU A 1 187 ? 14.988 -16.761 9.258 1.00 56.75 187 GLU A O 1
ATOM 1526 N N . SER A 1 188 ? 14.358 -14.675 9.738 1.00 53.38 188 SER A N 1
ATOM 1527 C CA . SER A 1 188 ? 15.730 -14.131 9.726 1.00 53.38 188 SER A CA 1
ATOM 1528 C C . SER A 1 188 ? 16.635 -14.685 10.836 1.00 53.38 188 SER A C 1
ATOM 1530 O O . SER A 1 188 ? 17.852 -14.660 10.704 1.00 53.38 188 SER A O 1
ATOM 1532 N N . ILE A 1 189 ? 16.051 -15.218 11.916 1.00 47.41 189 ILE A N 1
ATOM 1533 C CA . ILE A 1 189 ? 16.784 -15.907 12.993 1.00 47.41 189 ILE A CA 1
ATOM 1534 C C . ILE A 1 189 ? 17.144 -17.349 12.584 1.00 47.41 189 ILE A C 1
ATOM 1536 O O . ILE A 1 189 ? 18.044 -17.950 13.164 1.00 47.41 189 ILE A O 1
ATOM 1540 N N . THR A 1 190 ? 16.455 -17.914 11.587 1.00 38.22 190 THR A N 1
ATOM 1541 C CA . THR A 1 190 ? 16.547 -19.335 11.212 1.00 38.22 190 THR A CA 1
ATOM 1542 C C . THR A 1 190 ? 17.110 -19.591 9.809 1.00 38.22 190 THR A C 1
ATOM 1544 O O . THR A 1 190 ? 17.485 -20.727 9.523 1.00 38.22 190 THR A O 1
ATOM 1547 N N . LYS A 1 191 ? 17.239 -18.570 8.949 1.00 42.19 191 LYS A N 1
ATOM 1548 C CA . LYS A 1 191 ? 17.799 -18.690 7.590 1.00 42.19 191 LYS A CA 1
ATOM 1549 C C . LYS A 1 191 ? 19.219 -18.126 7.488 1.00 42.19 191 LYS A C 1
ATOM 1551 O O . LYS A 1 191 ? 19.508 -17.037 7.976 1.00 42.19 191 LYS A O 1
ATOM 1556 N N . SER A 1 192 ? 20.095 -18.869 6.812 1.00 37.50 192 SER A N 1
ATOM 1557 C CA . SER A 1 192 ? 21.418 -18.413 6.371 1.00 37.50 192 SER A CA 1
ATOM 1558 C C . SER A 1 192 ? 21.306 -17.292 5.331 1.00 37.50 192 SER A C 1
ATOM 1560 O O . SER A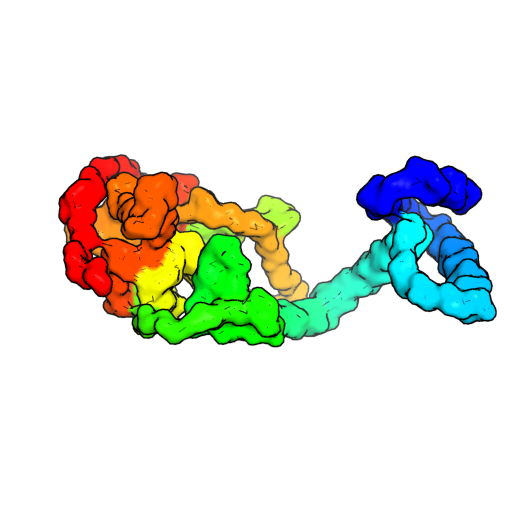 1 192 ? 20.395 -17.309 4.504 1.00 37.50 192 SER A O 1
ATOM 1562 N N . GLU A 1 193 ? 22.254 -16.351 5.352 1.00 38.28 193 GLU A N 1
ATOM 1563 C CA . GLU A 1 193 ? 22.403 -15.263 4.374 1.00 38.28 193 GLU A CA 1
ATOM 1564 C C . GLU A 1 193 ? 22.309 -15.790 2.928 1.00 38.28 193 GLU A C 1
ATOM 1566 O O . GLU A 1 193 ? 23.206 -16.487 2.458 1.00 38.28 193 GLU A O 1
ATOM 1571 N N . GLY A 1 194 ? 21.222 -15.477 2.213 1.00 44.00 194 GLY A N 1
ATOM 1572 C CA . GLY A 1 194 ? 21.105 -15.797 0.785 1.00 44.00 194 GLY A CA 1
ATOM 1573 C C . GLY A 1 194 ? 19.693 -16.039 0.257 1.00 44.00 194 GLY A C 1
ATOM 1574 O O . GLY A 1 194 ? 19.477 -15.890 -0.948 1.00 44.00 194 GLY A O 1
ATOM 1575 N N . ASP A 1 195 ? 18.723 -16.362 1.115 1.00 45.72 195 ASP A N 1
ATOM 1576 C CA . ASP A 1 195 ? 17.363 -16.617 0.636 1.00 45.72 195 ASP A CA 1
ATOM 1577 C C . ASP A 1 195 ? 16.624 -15.308 0.315 1.00 45.72 195 ASP A C 1
ATOM 1579 O O . ASP A 1 195 ? 16.568 -14.397 1.148 1.00 45.72 195 ASP A O 1
ATOM 1583 N N . PRO A 1 196 ? 16.045 -15.177 -0.893 1.00 47.72 196 PRO A N 1
ATOM 1584 C CA . PRO A 1 196 ? 15.348 -13.965 -1.288 1.00 47.72 196 PRO A CA 1
ATOM 1585 C C . PRO A 1 196 ? 14.137 -13.719 -0.387 1.00 47.72 196 PRO A C 1
ATOM 1587 O O . PRO A 1 196 ? 13.354 -14.631 -0.119 1.00 47.72 196 PRO A O 1
ATOM 1590 N N . CYS A 1 197 ? 13.948 -12.465 0.037 1.00 49.84 197 CYS A N 1
ATOM 1591 C CA . CYS A 1 197 ? 12.727 -12.056 0.721 1.00 49.84 197 CYS A CA 1
ATOM 1592 C C . CYS A 1 197 ? 11.512 -12.431 -0.149 1.00 49.84 197 CYS A C 1
ATOM 1594 O O . CYS A 1 197 ? 11.478 -12.049 -1.325 1.00 49.84 197 CYS A O 1
ATOM 1596 N N . PRO A 1 198 ? 10.521 -13.164 0.386 1.00 56.44 198 PRO A N 1
ATOM 1597 C CA . PRO A 1 198 ? 9.389 -13.617 -0.407 1.00 56.44 198 PRO A CA 1
ATOM 1598 C C . PRO A 1 198 ? 8.610 -12.411 -0.947 1.00 56.44 198 PRO A C 1
ATOM 1600 O O . PRO A 1 198 ? 8.138 -11.560 -0.193 1.00 56.44 198 PRO A O 1
ATOM 1603 N N . CYS A 1 199 ? 8.494 -12.316 -2.274 1.00 58.97 199 CYS A N 1
ATOM 1604 C CA . CYS A 1 199 ? 7.692 -11.283 -2.921 1.00 58.97 199 CYS A CA 1
ATOM 1605 C C . CYS A 1 199 ? 6.212 -11.646 -2.775 1.00 58.97 199 CYS A C 1
ATOM 1607 O O . CYS A 1 199 ? 5.716 -12.573 -3.421 1.00 58.97 199 CYS A O 1
ATOM 1609 N N . ILE A 1 200 ? 5.519 -10.923 -1.900 1.00 63.91 200 ILE A N 1
ATOM 1610 C CA . ILE A 1 200 ? 4.107 -11.146 -1.594 1.00 63.91 200 ILE A CA 1
ATOM 1611 C C . ILE A 1 200 ? 3.246 -10.681 -2.775 1.00 63.91 200 ILE A C 1
ATOM 1613 O O . ILE A 1 200 ? 3.445 -9.583 -3.301 1.00 63.91 200 ILE A O 1
ATOM 1617 N N . ALA A 1 201 ? 2.302 -11.518 -3.213 1.00 58.62 201 ALA A N 1
ATOM 1618 C CA . ALA A 1 201 ? 1.356 -11.139 -4.257 1.00 58.62 201 ALA A CA 1
ATOM 1619 C C . ALA A 1 201 ? 0.357 -10.082 -3.738 1.00 58.62 201 ALA A C 1
ATOM 1621 O O . ALA A 1 201 ? 0.129 -9.998 -2.530 1.00 58.62 201 ALA A O 1
ATOM 1622 N N . PRO A 1 202 ? -0.273 -9.282 -4.622 1.00 56.81 202 PRO A N 1
ATOM 1623 C CA . PRO A 1 202 ? -1.323 -8.351 -4.221 1.00 56.81 202 PRO A CA 1
ATOM 1624 C C . PRO A 1 202 ? -2.407 -9.056 -3.399 1.00 56.81 202 PRO A C 1
ATOM 1626 O O . PRO A 1 202 ? -3.029 -10.018 -3.852 1.00 56.81 202 PRO A O 1
ATOM 1629 N N . ILE A 1 203 ? -2.614 -8.580 -2.176 1.00 66.25 203 ILE A N 1
ATOM 1630 C CA . ILE A 1 203 ? -3.503 -9.210 -1.207 1.00 66.25 203 ILE A CA 1
ATOM 1631 C C . ILE A 1 203 ? -4.916 -8.653 -1.401 1.00 66.25 203 ILE A C 1
ATOM 1633 O O . ILE A 1 203 ? -5.155 -7.470 -1.172 1.00 66.25 203 ILE A O 1
ATOM 1637 N N . SER A 1 204 ? -5.881 -9.496 -1.782 1.00 65.00 204 SER A N 1
ATOM 1638 C CA . SER A 1 204 ? -7.290 -9.086 -1.745 1.00 65.00 204 SER A CA 1
ATOM 1639 C C . SER A 1 204 ? -7.793 -9.105 -0.305 1.00 65.00 204 SER A C 1
ATOM 1641 O O . SER A 1 204 ? -7.987 -10.176 0.272 1.00 65.00 204 SER A O 1
ATOM 1643 N N . HIS A 1 205 ? -8.053 -7.931 0.275 1.00 65.19 205 HIS A N 1
ATOM 1644 C CA . HIS A 1 205 ? -8.571 -7.801 1.645 1.00 65.19 205 HIS A CA 1
ATOM 1645 C C . HIS A 1 205 ? -9.895 -8.557 1.864 1.00 65.19 205 HIS A C 1
ATOM 1647 O O . HIS A 1 205 ? -10.185 -8.986 2.981 1.00 65.19 205 HIS A O 1
ATOM 1653 N N . SER A 1 206 ? -10.665 -8.794 0.794 1.00 64.94 206 SER A N 1
ATOM 1654 C CA . SER A 1 206 ? -11.914 -9.566 0.820 1.00 64.94 206 SER A CA 1
ATOM 1655 C C . SER A 1 206 ? -11.731 -11.039 1.196 1.00 64.94 206 SER A C 1
ATOM 1657 O O . SER A 1 206 ? -12.677 -11.666 1.662 1.00 64.94 206 SER A O 1
ATOM 1659 N N . ALA A 1 207 ? -10.535 -11.603 0.997 1.00 76.62 207 ALA A N 1
ATOM 1660 C CA . ALA A 1 207 ? -10.253 -12.998 1.326 1.00 76.62 207 ALA A CA 1
ATOM 1661 C C . ALA A 1 207 ? -10.117 -13.227 2.841 1.00 76.62 207 ALA A C 1
ATOM 1663 O O . ALA A 1 207 ? -10.221 -14.362 3.305 1.00 76.62 207 ALA A O 1
ATOM 1664 N N . PHE A 1 208 ? -9.887 -12.159 3.614 1.00 84.94 208 PHE A N 1
ATOM 1665 C CA . PHE A 1 208 ? -9.624 -12.231 5.046 1.00 84.94 208 PHE A CA 1
ATOM 1666 C C . PHE A 1 208 ? -10.846 -11.801 5.853 1.00 84.94 208 PHE A C 1
ATOM 1668 O O . PHE A 1 208 ? -11.443 -10.740 5.640 1.00 84.94 208 PHE A O 1
ATOM 1675 N N . LYS A 1 209 ? -11.172 -12.613 6.852 1.00 88.25 209 LYS A N 1
ATOM 1676 C CA . LYS A 1 209 ? -12.236 -12.382 7.821 1.00 88.25 209 LYS A CA 1
ATOM 1677 C C . LYS A 1 209 ? -11.627 -11.951 9.138 1.00 88.25 209 LYS A C 1
ATOM 1679 O O . LYS A 1 209 ? -10.775 -12.642 9.694 1.00 88.25 209 LYS A O 1
ATOM 1684 N N . LEU A 1 210 ? -12.086 -10.808 9.633 1.00 91.00 210 LEU A N 1
ATOM 1685 C CA . LEU A 1 210 ? -11.739 -10.327 10.960 1.00 91.00 210 LEU A CA 1
ATOM 1686 C C . LEU A 1 210 ? -12.888 -10.678 11.899 1.00 91.00 210 LEU A C 1
ATOM 1688 O O . LEU A 1 210 ? -14.032 -10.322 11.639 1.00 91.00 210 LEU A O 1
ATOM 1692 N N . ILE A 1 211 ? -12.592 -11.404 12.967 1.00 90.38 211 ILE A N 1
ATOM 1693 C CA . ILE A 1 211 ? -13.583 -11.914 13.906 1.00 90.38 211 ILE A CA 1
ATOM 1694 C C . ILE A 1 211 ? -13.311 -11.304 15.273 1.00 90.38 211 ILE A C 1
ATOM 1696 O O . ILE A 1 211 ? -12.234 -11.469 15.843 1.00 90.38 211 ILE A O 1
ATOM 1700 N N . PHE A 1 212 ? -14.319 -10.641 15.823 1.00 88.62 212 PHE A N 1
ATOM 1701 C CA . PHE A 1 212 ? -14.332 -10.189 17.201 1.00 88.62 212 PHE A CA 1
ATOM 1702 C C . PHE A 1 212 ? -14.866 -11.290 18.117 1.00 88.62 212 PHE A C 1
ATOM 1704 O O . PHE A 1 212 ? -15.926 -11.868 17.861 1.00 88.62 212 PHE A O 1
ATOM 1711 N N . ILE A 1 213 ? -14.120 -11.589 19.182 1.00 83.44 213 ILE A N 1
ATOM 1712 C CA . ILE A 1 213 ? -14.462 -12.627 20.154 1.00 83.44 213 ILE A CA 1
ATOM 1713 C C . ILE A 1 213 ? -14.883 -11.948 21.460 1.00 83.44 213 ILE A C 1
ATOM 1715 O O . ILE A 1 213 ? -14.048 -11.406 22.184 1.00 83.44 213 ILE A O 1
ATOM 1719 N N . LYS A 1 214 ? -16.179 -12.004 21.790 1.00 77.88 214 LYS A N 1
ATOM 1720 C CA . LYS A 1 214 ? -16.734 -11.452 23.037 1.00 77.88 214 LYS A CA 1
ATOM 1721 C C . LYS A 1 214 ? -17.580 -12.505 23.744 1.00 77.88 214 LYS A C 1
ATOM 1723 O O . LYS A 1 214 ? -18.590 -12.938 23.204 1.00 77.88 214 LYS A O 1
ATOM 1728 N N . SER A 1 215 ? -17.181 -12.912 24.951 1.00 69.12 215 SER A N 1
ATOM 1729 C CA . SER A 1 215 ? -17.953 -13.831 25.810 1.00 69.12 215 SER A CA 1
ATOM 1730 C C . SER A 1 215 ? -18.442 -15.104 25.088 1.00 69.12 215 SER A C 1
ATOM 1732 O O . SER A 1 215 ? -19.617 -15.446 25.161 1.00 69.12 215 SER A O 1
ATOM 1734 N N . ASN A 1 216 ? -17.543 -15.778 24.356 1.00 70.75 216 ASN A N 1
ATOM 1735 C CA . ASN A 1 216 ? -17.801 -16.947 23.487 1.00 70.75 216 ASN A CA 1
ATOM 1736 C C . ASN A 1 216 ? -18.647 -16.704 22.225 1.00 70.75 216 ASN A C 1
ATOM 1738 O O . ASN A 1 216 ? -18.876 -17.638 21.458 1.00 70.75 216 ASN A O 1
ATOM 1742 N N . ILE A 1 217 ? -19.047 -15.465 21.946 1.00 79.38 217 ILE A N 1
ATOM 1743 C CA . ILE A 1 217 ? -19.685 -15.088 20.685 1.00 79.38 217 ILE A CA 1
ATOM 1744 C C . ILE A 1 217 ? -18.600 -14.636 19.708 1.00 79.38 217 ILE A C 1
ATOM 1746 O O . ILE A 1 217 ? -17.757 -13.797 20.036 1.00 79.38 217 ILE A O 1
ATOM 1750 N N . LYS A 1 218 ? -18.628 -15.207 18.501 1.00 83.06 218 LYS A N 1
ATOM 1751 C CA . LYS A 1 218 ? -17.772 -14.818 17.377 1.00 83.06 218 LYS A CA 1
ATOM 1752 C C . LYS A 1 218 ? -18.578 -13.952 16.418 1.00 83.06 218 LYS A C 1
ATOM 1754 O O . LYS A 1 218 ? -19.595 -14.402 15.897 1.00 83.06 218 LYS A O 1
ATOM 1759 N N . ILE A 1 219 ? -18.119 -12.728 16.184 1.00 86.88 219 ILE A N 1
ATOM 1760 C CA . ILE A 1 219 ? -18.778 -11.765 15.298 1.00 86.88 219 ILE A CA 1
ATOM 1761 C C . ILE A 1 219 ? -17.806 -11.400 14.185 1.00 86.88 219 ILE A C 1
ATOM 1763 O O . ILE A 1 219 ? -16.725 -10.892 14.461 1.00 86.88 219 ILE A O 1
ATOM 1767 N N . GLN A 1 220 ? -18.181 -11.651 12.932 1.00 89.88 220 GLN A N 1
ATOM 1768 C CA . GLN A 1 220 ? -17.404 -11.177 11.787 1.00 89.88 220 GLN A CA 1
ATOM 1769 C C . GLN A 1 220 ? -17.569 -9.658 11.647 1.00 89.88 220 GLN A C 1
ATOM 1771 O O . GLN A 1 220 ? -18.696 -9.161 11.668 1.00 89.88 220 GLN A O 1
ATOM 1776 N N . LEU A 1 221 ? -16.459 -8.940 11.519 1.00 91.31 221 LEU A N 1
ATOM 1777 C CA . LEU A 1 221 ? -16.408 -7.503 11.280 1.00 91.31 221 LEU A CA 1
ATOM 1778 C C . LEU A 1 221 ? -16.178 -7.246 9.794 1.00 91.31 221 LEU A C 1
ATOM 1780 O O . LEU A 1 221 ? -15.271 -7.836 9.198 1.00 91.31 221 LEU A O 1
ATOM 1784 N N . ASP A 1 222 ? -16.950 -6.322 9.232 1.00 90.25 222 ASP A N 1
ATOM 1785 C CA . ASP A 1 222 ? -16.880 -5.942 7.825 1.00 90.25 222 ASP A CA 1
ATOM 1786 C C . ASP A 1 222 ? -17.070 -4.428 7.680 1.00 90.25 222 ASP A C 1
ATOM 1788 O O . ASP A 1 222 ? -17.683 -3.788 8.535 1.00 90.25 222 ASP A O 1
ATOM 1792 N N . ASP A 1 223 ? -16.546 -3.856 6.594 1.00 90.62 223 ASP A N 1
ATOM 1793 C CA . ASP A 1 223 ? -16.674 -2.418 6.307 1.00 90.62 223 ASP A CA 1
ATOM 1794 C C . ASP A 1 223 ? -18.136 -1.987 6.138 1.00 90.62 223 ASP A C 1
ATOM 1796 O O . ASP A 1 223 ? -18.496 -0.865 6.493 1.00 90.62 223 ASP A O 1
ATOM 1800 N N . PHE A 1 224 ? -18.974 -2.893 5.632 1.00 91.62 224 PHE A N 1
ATOM 1801 C CA . PHE A 1 224 ? -20.411 -2.705 5.497 1.00 91.62 224 PHE A CA 1
ATOM 1802 C C . PHE A 1 224 ? -21.136 -3.968 5.949 1.00 91.62 224 PHE A C 1
ATOM 1804 O O . PHE A 1 224 ? -20.834 -5.066 5.480 1.00 91.62 224 PHE A O 1
ATOM 1811 N N . ASP A 1 225 ? -22.105 -3.812 6.843 1.00 88.94 225 ASP A N 1
ATOM 1812 C CA . ASP A 1 225 ? -22.992 -4.883 7.282 1.00 88.94 225 ASP A CA 1
ATOM 1813 C C . ASP A 1 225 ? -24.367 -4.329 7.691 1.00 88.94 225 ASP A C 1
ATOM 1815 O O . ASP A 1 225 ? -24.643 -3.136 7.569 1.00 88.94 225 ASP A O 1
ATOM 1819 N N . ASP A 1 226 ? -25.249 -5.195 8.193 1.00 86.31 226 ASP A N 1
ATOM 1820 C CA . ASP A 1 226 ? -26.601 -4.810 8.621 1.00 86.31 226 ASP A CA 1
ATOM 1821 C C . ASP A 1 226 ? -26.624 -3.778 9.766 1.00 86.31 226 ASP A C 1
ATOM 1823 O O . ASP A 1 226 ? -27.680 -3.223 10.073 1.00 86.31 226 ASP A O 1
ATOM 1827 N N . THR A 1 227 ? -25.485 -3.540 10.428 1.00 88.25 227 THR A N 1
ATOM 1828 C CA . THR A 1 227 ? -25.356 -2.551 11.506 1.00 88.25 227 THR A CA 1
ATOM 1829 C C . THR A 1 227 ? -24.852 -1.198 11.009 1.00 88.25 227 THR A C 1
ATOM 1831 O O . THR A 1 227 ? -24.804 -0.256 11.797 1.00 88.25 227 THR A O 1
ATOM 1834 N N . SER A 1 228 ? -24.495 -1.075 9.726 1.00 90.75 228 SER A N 1
ATOM 1835 C CA . SER A 1 228 ? -23.946 0.157 9.164 1.00 90.75 228 SER A CA 1
ATOM 1836 C C . SER A 1 228 ? -24.931 1.323 9.217 1.00 90.75 228 SER A C 1
ATOM 1838 O O . SER A 1 228 ? -26.122 1.207 8.915 1.00 90.75 228 SER A O 1
ATOM 1840 N N . ILE A 1 229 ? -24.403 2.488 9.582 1.00 89.81 229 ILE A N 1
ATOM 1841 C CA . ILE A 1 229 ? -25.184 3.702 9.818 1.00 89.81 229 ILE A CA 1
ATOM 1842 C C . ILE A 1 229 ? -25.271 4.512 8.519 1.00 89.81 229 ILE A C 1
ATOM 1844 O O . ILE A 1 229 ? -24.296 4.643 7.779 1.00 89.81 229 ILE A O 1
ATOM 1848 N N . LYS A 1 230 ? -26.443 5.082 8.223 1.00 88.94 230 LYS A N 1
ATOM 1849 C CA . LYS A 1 230 ? -26.613 6.009 7.093 1.00 88.94 230 LYS A CA 1
ATOM 1850 C C . LYS A 1 230 ? -26.114 7.401 7.463 1.00 88.94 230 LYS A C 1
ATOM 1852 O O . LYS A 1 230 ? -26.304 7.846 8.591 1.00 88.94 230 LYS A O 1
ATOM 1857 N N . SER A 1 231 ? -25.520 8.101 6.503 1.00 87.06 231 SER A N 1
ATOM 1858 C CA . SER A 1 231 ? -25.042 9.464 6.716 1.00 87.06 231 SER A CA 1
ATOM 1859 C C . SER A 1 231 ? -26.186 10.411 7.078 1.00 87.06 231 SER A C 1
ATOM 1861 O O . SER A 1 231 ? -27.277 10.351 6.504 1.00 87.06 231 SER A O 1
ATOM 1863 N N . PHE A 1 232 ? -25.913 11.314 8.021 1.00 83.31 232 PHE A N 1
ATOM 1864 C CA . PHE A 1 232 ? -26.837 12.375 8.419 1.00 83.31 232 PHE A CA 1
ATOM 1865 C C . PHE A 1 232 ? -27.045 13.416 7.309 1.00 83.31 232 PHE A C 1
ATOM 1867 O O . PHE A 1 232 ? -28.112 14.020 7.233 1.00 83.31 232 PHE A O 1
ATOM 1874 N N . ILE A 1 233 ? -26.044 13.602 6.441 1.00 85.06 233 ILE A N 1
ATOM 1875 C CA . ILE A 1 233 ? -26.037 14.623 5.381 1.00 85.06 233 ILE A CA 1
ATOM 1876 C C . ILE A 1 233 ? -26.775 14.119 4.135 1.00 85.06 233 ILE A C 1
ATOM 1878 O O . ILE A 1 233 ? -27.638 14.812 3.603 1.00 85.06 233 ILE A O 1
ATOM 1882 N N . ASP A 1 234 ? -26.465 12.900 3.684 1.00 86.69 234 ASP A N 1
ATOM 1883 C CA . ASP A 1 234 ? -27.164 12.244 2.575 1.00 86.69 234 ASP A CA 1
ATOM 1884 C C . ASP A 1 234 ? -27.583 10.835 2.996 1.00 86.69 234 ASP A C 1
ATOM 1886 O O . ASP A 1 234 ? -26.755 9.933 3.126 1.00 86.69 234 ASP A O 1
ATOM 1890 N N . LYS A 1 235 ? -28.894 10.625 3.158 1.00 85.00 235 LYS A N 1
ATOM 1891 C CA . LYS A 1 235 ? -29.475 9.333 3.560 1.00 85.00 235 LYS A CA 1
ATOM 1892 C C . LYS A 1 235 ? -29.258 8.212 2.533 1.00 85.00 235 LYS A C 1
ATOM 1894 O O . LYS A 1 235 ? -29.579 7.059 2.828 1.00 85.00 235 LYS A O 1
ATOM 1899 N N . ARG A 1 236 ? -28.759 8.525 1.330 1.00 88.12 236 ARG A N 1
ATOM 1900 C CA . ARG A 1 236 ? -28.342 7.535 0.323 1.00 88.12 236 ARG A CA 1
ATOM 1901 C C . ARG A 1 236 ? -26.942 6.985 0.589 1.00 88.12 236 ARG A C 1
ATOM 1903 O O . ARG A 1 236 ? -26.622 5.911 0.092 1.00 88.12 236 ARG A O 1
ATOM 1910 N N . CYS A 1 237 ? -26.134 7.689 1.375 1.00 87.25 237 CYS A N 1
ATOM 1911 C CA . CYS A 1 237 ? -24.776 7.287 1.704 1.00 87.25 237 CYS A CA 1
ATOM 1912 C C . CYS A 1 237 ? -24.758 6.453 2.988 1.00 87.25 237 CYS A C 1
ATOM 1914 O O . CYS A 1 237 ? -25.408 6.794 3.978 1.00 87.25 237 CYS A O 1
ATOM 1916 N N . ILE A 1 238 ? -23.982 5.373 2.978 1.00 89.75 238 ILE A N 1
ATOM 1917 C CA . ILE A 1 238 ? -23.717 4.531 4.147 1.00 89.75 238 ILE A CA 1
ATOM 1918 C C . ILE A 1 238 ? -22.317 4.879 4.655 1.00 89.75 238 ILE A C 1
ATOM 1920 O O . ILE A 1 238 ? -21.377 4.968 3.866 1.00 89.75 238 ILE A O 1
ATOM 1924 N N . ILE A 1 239 ? -22.194 5.118 5.958 1.00 90.50 239 ILE A N 1
ATOM 1925 C CA . ILE A 1 239 ? -20.915 5.373 6.618 1.00 90.50 239 ILE A CA 1
ATOM 1926 C C . ILE A 1 239 ? -20.196 4.035 6.780 1.00 90.50 239 ILE A C 1
ATOM 1928 O O . ILE A 1 239 ? -20.795 3.054 7.220 1.00 90.50 239 ILE A O 1
ATOM 1932 N N . ILE A 1 240 ? -18.914 4.010 6.423 1.00 93.81 240 ILE A N 1
ATOM 1933 C CA . ILE A 1 240 ? -18.071 2.831 6.598 1.00 93.81 240 ILE A CA 1
ATOM 1934 C C . ILE A 1 240 ? -17.913 2.492 8.084 1.00 93.81 240 ILE A C 1
ATOM 1936 O O . ILE A 1 240 ? -17.705 3.371 8.926 1.00 93.81 240 ILE A O 1
ATOM 1940 N N . ASN A 1 241 ? -17.997 1.207 8.412 1.00 94.12 241 ASN A N 1
ATOM 1941 C CA . ASN A 1 241 ? -17.818 0.741 9.776 1.00 94.12 241 ASN A CA 1
ATOM 1942 C C . ASN A 1 241 ? -16.351 0.904 10.204 1.00 94.12 241 ASN A C 1
ATOM 1944 O O . ASN A 1 241 ? -15.422 0.535 9.484 1.00 94.12 241 ASN A O 1
ATOM 1948 N N . THR A 1 242 ? -16.147 1.427 11.411 1.00 94.50 242 THR A N 1
ATOM 1949 C CA . THR A 1 242 ? -14.822 1.674 12.003 1.00 94.50 242 THR A CA 1
ATOM 1950 C C . THR A 1 242 ? -14.613 0.863 13.282 1.00 94.50 242 THR A C 1
ATOM 1952 O O . THR A 1 242 ? -15.552 0.266 13.815 1.00 94.50 242 THR A O 1
ATOM 1955 N N . ALA A 1 243 ? -13.402 0.873 13.846 1.00 93.88 243 ALA A N 1
ATOM 1956 C CA . ALA A 1 243 ? -13.168 0.312 15.183 1.00 93.88 243 ALA A CA 1
ATOM 1957 C C . ALA A 1 243 ? -14.123 0.893 16.245 1.00 93.88 243 ALA A C 1
ATOM 1959 O O . ALA A 1 243 ? -14.641 0.155 17.089 1.00 93.88 243 ALA A O 1
ATOM 1960 N N . LYS A 1 244 ? -14.401 2.203 16.180 1.00 93.12 244 LYS A N 1
ATOM 1961 C CA . LYS A 1 244 ? -15.340 2.895 17.073 1.00 93.12 244 LYS A CA 1
ATOM 1962 C C . LYS A 1 244 ? -16.774 2.394 16.891 1.00 93.12 244 LYS A C 1
ATOM 1964 O O . LYS A 1 244 ? -17.455 2.205 17.895 1.00 93.12 244 LYS A O 1
ATOM 1969 N N . HIS A 1 245 ? -17.204 2.116 15.655 1.00 92.00 245 HIS A N 1
ATOM 1970 C CA . HIS A 1 245 ? -18.538 1.563 15.354 1.00 92.00 245 HIS A CA 1
ATOM 1971 C C . HIS A 1 245 ? -18.817 0.271 16.134 1.00 92.00 245 HIS A C 1
ATOM 1973 O O . HIS A 1 245 ? -19.858 0.131 16.770 1.00 92.00 245 HIS A O 1
ATOM 1979 N N . TYR A 1 246 ? -17.843 -0.640 16.172 1.00 90.88 246 TYR A N 1
ATOM 1980 C CA . TYR A 1 246 ? -17.956 -1.905 16.908 1.00 90.88 246 TYR A CA 1
ATOM 1981 C C . TYR A 1 246 ? -17.536 -1.819 18.384 1.00 90.88 246 TYR A C 1
ATOM 1983 O O . TYR A 1 246 ? -17.472 -2.847 19.064 1.00 90.88 246 TYR A O 1
ATOM 1991 N N . ASN A 1 247 ? -17.262 -0.614 18.899 1.00 90.88 247 ASN A N 1
ATOM 1992 C CA . ASN A 1 247 ? -16.801 -0.373 20.270 1.00 90.88 247 ASN A CA 1
ATOM 1993 C C . ASN A 1 247 ? -15.554 -1.207 20.635 1.00 90.88 247 ASN A C 1
ATOM 1995 O O . ASN A 1 247 ? -15.460 -1.778 21.726 1.00 90.88 247 ASN A O 1
ATOM 1999 N N . ILE A 1 248 ? -14.604 -1.306 19.699 1.00 91.31 248 ILE A N 1
ATOM 2000 C CA . ILE A 1 248 ? -13.308 -1.949 19.935 1.00 91.31 248 ILE A CA 1
ATOM 2001 C C . ILE A 1 248 ? -12.503 -1.073 20.896 1.00 91.31 248 ILE A C 1
ATOM 2003 O O . ILE A 1 248 ? -12.381 0.136 20.706 1.00 91.31 248 ILE A O 1
ATOM 2007 N N . LYS A 1 249 ? -11.940 -1.693 21.934 1.00 92.25 249 LYS A N 1
ATOM 2008 C CA . LYS A 1 249 ? -11.108 -1.031 22.952 1.00 92.25 249 LYS A CA 1
ATOM 2009 C C . LYS A 1 249 ? -9.696 -1.607 22.965 1.00 92.25 249 LYS A C 1
ATOM 2011 O O . LYS A 1 249 ? -9.455 -2.680 22.413 1.00 92.25 249 LYS A O 1
ATOM 2016 N N . SER A 1 250 ? -8.776 -0.928 23.641 1.00 92.12 250 SER A N 1
ATOM 2017 C CA . SER A 1 250 ? -7.440 -1.481 23.882 1.00 92.12 250 SER A CA 1
ATOM 2018 C C . SER A 1 250 ? -7.526 -2.810 24.659 1.00 92.12 250 SER A C 1
ATOM 2020 O O . SER A 1 250 ? -8.359 -2.938 25.558 1.00 92.12 250 SER A O 1
ATOM 2022 N N . GLY A 1 251 ? -6.715 -3.804 24.294 1.00 88.62 251 GLY A N 1
ATOM 2023 C CA . GLY A 1 251 ? -6.742 -5.179 24.815 1.00 88.62 251 GLY A CA 1
ATOM 2024 C C . GLY A 1 251 ? -7.856 -6.065 24.239 1.00 88.62 251 GLY A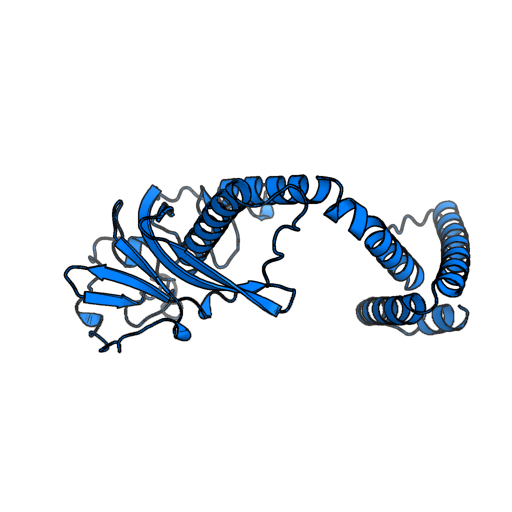 C 1
ATOM 2025 O O . GLY A 1 251 ? -8.098 -7.169 24.727 1.00 88.62 251 GLY A O 1
ATOM 2026 N N . THR A 1 252 ? -8.582 -5.592 23.220 1.00 90.75 252 THR A N 1
ATOM 2027 C CA . THR A 1 252 ? -9.620 -6.395 22.562 1.00 90.75 252 THR A CA 1
ATOM 2028 C C . THR A 1 252 ? -9.000 -7.556 21.793 1.00 90.75 252 THR A C 1
ATOM 2030 O O . THR A 1 252 ? -8.110 -7.344 20.973 1.00 90.75 252 THR A O 1
ATOM 2033 N N . LYS A 1 253 ? -9.527 -8.768 22.011 1.00 91.12 253 LYS A N 1
ATOM 2034 C CA . LYS A 1 253 ? -9.099 -9.985 21.315 1.00 91.12 253 LYS A CA 1
ATOM 2035 C C . LYS A 1 253 ? -9.810 -10.149 19.973 1.00 91.12 253 LYS A C 1
ATOM 2037 O O . LYS A 1 253 ? -11.037 -10.284 19.931 1.00 91.12 253 LYS A O 1
ATOM 2042 N N . LEU A 1 254 ? -9.034 -10.190 18.896 1.00 92.88 254 LEU A N 1
ATOM 2043 C CA . LEU A 1 254 ? -9.505 -10.416 17.530 1.00 92.88 254 LEU A CA 1
ATOM 2044 C C . LEU A 1 254 ? -8.847 -11.661 16.922 1.00 92.88 254 LEU A C 1
ATOM 2046 O O . LEU A 1 254 ? -7.772 -12.092 17.334 1.00 92.88 254 LEU A O 1
ATOM 2050 N N . LEU A 1 255 ? -9.501 -12.235 15.920 1.00 91.56 255 LEU A N 1
ATOM 2051 C CA . LEU A 1 255 ? -8.978 -13.328 15.108 1.00 91.56 255 LEU A CA 1
ATOM 2052 C C . LEU A 1 255 ? -9.035 -12.921 13.637 1.00 91.56 255 LEU A C 1
ATOM 2054 O O . LEU A 1 255 ? -10.114 -12.635 13.124 1.00 91.56 255 LEU A O 1
ATOM 2058 N N . LEU A 1 256 ? -7.892 -12.924 12.958 1.00 91.25 256 LEU A N 1
ATOM 2059 C CA . LEU A 1 256 ? -7.819 -12.773 11.509 1.00 91.25 256 LEU A CA 1
ATOM 2060 C C . LEU A 1 256 ? -7.653 -14.154 10.870 1.00 91.25 256 LEU A C 1
ATOM 2062 O O . LEU A 1 256 ? -6.686 -14.860 11.159 1.00 91.25 256 LEU A O 1
ATOM 2066 N N . THR A 1 257 ? -8.588 -14.543 10.005 1.00 89.62 257 THR A N 1
ATOM 2067 C CA . THR A 1 257 ? -8.560 -15.850 9.338 1.00 89.62 257 THR A CA 1
ATOM 2068 C C . THR A 1 257 ? -9.098 -15.807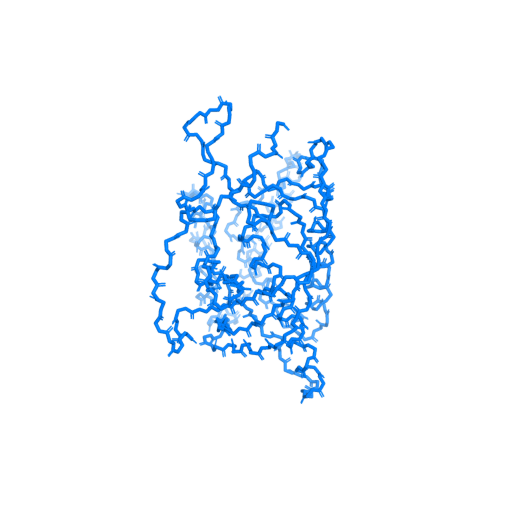 7.909 1.00 89.62 257 THR A C 1
ATOM 2070 O O . THR A 1 257 ? -9.542 -14.764 7.439 1.00 89.62 257 THR A O 1
ATOM 2073 N N . GLN A 1 258 ? -9.043 -16.932 7.202 1.00 85.06 258 GLN A N 1
ATOM 2074 C CA . GLN A 1 258 ? -9.604 -17.123 5.864 1.00 85.06 258 GLN A CA 1
ATOM 2075 C C . GLN A 1 258 ? -10.578 -18.301 5.877 1.00 85.06 258 GLN A C 1
ATOM 2077 O O . GLN A 1 258 ? -10.421 -19.225 6.676 1.00 85.06 258 GLN A O 1
ATOM 2082 N N . ASP A 1 259 ? -11.553 -18.299 4.965 1.00 71.50 259 ASP A N 1
ATOM 2083 C CA . ASP A 1 259 ? -12.596 -19.335 4.896 1.00 71.50 259 ASP A CA 1
ATOM 2084 C C . ASP A 1 259 ? -12.043 -20.757 4.780 1.00 71.50 259 ASP A C 1
ATOM 2086 O O . ASP A 1 259 ? -12.538 -21.672 5.432 1.00 71.50 259 ASP A O 1
ATOM 2090 N N . SER A 1 260 ? -10.963 -20.928 4.020 1.00 60.88 260 SER A N 1
ATOM 2091 C CA . SER A 1 260 ? -10.273 -22.208 3.834 1.00 60.88 260 SER A CA 1
ATOM 2092 C C . SER A 1 260 ? -9.596 -22.748 5.099 1.00 60.88 260 SER A C 1
ATOM 2094 O O . SER A 1 260 ? -9.218 -23.917 5.133 1.00 60.88 260 SER A O 1
ATOM 2096 N N . MET A 1 261 ? -9.426 -21.919 6.134 1.00 58.03 261 MET A N 1
ATOM 2097 C CA . MET A 1 261 ? -8.749 -22.274 7.386 1.00 58.03 261 MET A CA 1
ATOM 2098 C C . MET A 1 261 ? -9.691 -22.336 8.596 1.00 58.03 261 MET A C 1
ATOM 2100 O O . MET A 1 261 ? -9.230 -22.577 9.715 1.00 58.03 261 MET A O 1
ATOM 2104 N N . MET A 1 262 ? -11.000 -22.148 8.399 1.00 58.84 262 MET A N 1
ATOM 2105 C CA . MET A 1 262 ? -11.985 -22.261 9.475 1.00 58.84 262 MET A CA 1
ATOM 2106 C C . MET A 1 262 ? -12.376 -23.728 9.683 1.00 58.84 262 MET A C 1
ATOM 2108 O O . MET A 1 262 ? -12.993 -24.344 8.822 1.00 58.84 262 MET A O 1
ATOM 2112 N N . SER A 1 263 ? -12.041 -24.299 10.842 1.00 46.94 263 SER A N 1
ATOM 2113 C CA . SER A 1 263 ? -12.323 -25.708 11.157 1.00 46.94 263 SER A CA 1
ATOM 2114 C C . SER A 1 263 ? -13.713 -25.971 11.759 1.00 46.94 263 SER A C 1
ATOM 2116 O O . SER A 1 263 ? -14.054 -27.128 11.983 1.00 46.94 263 SER A O 1
ATOM 2118 N N . ILE A 1 264 ? -14.534 -24.947 12.044 1.00 39.41 264 ILE A N 1
ATOM 2119 C CA . ILE A 1 264 ? -15.849 -25.117 12.696 1.00 39.41 264 ILE A CA 1
ATOM 2120 C C . ILE A 1 264 ? -16.859 -24.092 12.158 1.00 39.41 264 ILE A C 1
ATOM 2122 O O . ILE A 1 264 ? -16.564 -22.898 12.086 1.00 39.41 264 ILE A O 1
ATOM 2126 N N . GLY A 1 265 ? -18.054 -24.579 11.805 1.00 35.56 265 GLY A N 1
ATOM 2127 C CA . GLY A 1 265 ? -19.158 -23.809 11.234 1.00 35.56 265 GLY A CA 1
ATOM 2128 C C . GLY A 1 265 ? -19.600 -22.620 12.090 1.00 35.56 265 GLY A C 1
ATOM 2129 O O . GLY A 1 265 ? -19.773 -22.718 13.305 1.00 35.56 265 GLY A O 1
ATOM 2130 N N . PHE A 1 266 ? -19.811 -21.486 11.426 1.00 43.03 266 PHE A N 1
ATOM 2131 C CA . PHE A 1 266 ? -20.437 -20.310 12.016 1.00 43.03 266 PHE A CA 1
ATOM 2132 C C . PHE A 1 266 ? -21.947 -20.527 12.030 1.00 43.03 266 PHE A C 1
ATOM 2134 O O . PHE A 1 266 ? -22.567 -20.623 10.975 1.00 43.03 266 PHE A O 1
ATOM 2141 N N . SER A 1 267 ? -22.556 -20.557 13.215 1.00 35.25 267 SER A N 1
ATOM 2142 C CA . SER A 1 267 ? -23.959 -20.150 13.305 1.00 35.25 267 SER A CA 1
ATOM 2143 C C . SER A 1 267 ? -23.998 -18.629 13.151 1.00 35.25 267 SER A C 1
ATOM 2145 O O . SER A 1 267 ? -23.276 -17.949 13.887 1.00 35.25 267 SER A O 1
ATOM 2147 N N . PRO A 1 268 ? -24.788 -18.071 12.217 1.00 37.00 268 PRO A N 1
ATOM 2148 C CA . PRO A 1 268 ? -24.950 -16.631 12.101 1.00 37.00 268 PRO A CA 1
ATOM 2149 C C . PRO A 1 268 ? -25.653 -16.132 13.365 1.00 37.00 268 PRO A C 1
ATOM 2151 O O . PRO A 1 268 ? -26.869 -16.231 13.507 1.00 37.00 268 PRO A O 1
ATOM 2154 N N . VAL A 1 269 ? -24.879 -15.637 14.332 1.00 43.97 269 VAL A N 1
ATOM 2155 C CA . VAL A 1 269 ? -25.452 -14.954 15.489 1.00 43.97 269 VAL A CA 1
ATOM 2156 C C . VAL A 1 269 ? -25.987 -13.621 14.989 1.00 43.97 269 VAL A C 1
ATOM 2158 O O . VAL A 1 269 ? -25.266 -12.830 14.383 1.00 43.97 269 VAL A O 1
ATOM 2161 N N . ASN A 1 270 ? -27.279 -13.409 15.216 1.00 37.78 270 ASN A N 1
ATOM 2162 C CA . ASN A 1 270 ? -28.020 -12.235 14.784 1.00 37.78 270 ASN A CA 1
ATOM 2163 C C . ASN A 1 270 ? -27.350 -10.972 15.365 1.00 37.78 270 ASN A C 1
ATOM 2165 O O . ASN A 1 270 ? -27.486 -10.679 16.555 1.00 37.78 270 ASN A O 1
ATOM 2169 N N . LYS A 1 271 ? -26.611 -10.226 14.529 1.00 48.81 271 LYS A N 1
ATOM 2170 C CA . LYS A 1 271 ? -25.864 -9.011 14.916 1.00 48.81 271 LYS A CA 1
ATOM 2171 C C . LYS A 1 271 ? -26.762 -7.895 15.477 1.00 48.81 271 LYS A C 1
ATOM 2173 O O . LYS A 1 271 ? -26.252 -6.950 16.062 1.00 48.81 271 LYS A O 1
ATOM 2178 N N . ARG A 1 272 ? -28.093 -8.019 15.364 1.00 42.03 272 ARG A N 1
ATOM 2179 C CA . ARG A 1 272 ? -29.094 -7.035 15.826 1.00 42.03 272 ARG A CA 1
ATOM 2180 C C . ARG A 1 272 ? -29.045 -6.707 17.324 1.00 42.03 272 ARG A C 1
ATOM 2182 O O . ARG A 1 272 ? -29.528 -5.650 17.707 1.00 42.03 272 ARG A O 1
ATOM 2189 N N . ASN A 1 273 ? -28.451 -7.564 18.159 1.00 40.19 273 ASN A N 1
ATOM 2190 C CA . ASN A 1 273 ? -28.272 -7.279 19.592 1.00 40.19 273 ASN A CA 1
ATOM 2191 C C . ASN A 1 273 ? -27.001 -6.463 19.899 1.00 40.19 273 ASN A C 1
ATOM 2193 O O . ASN A 1 273 ? -26.763 -6.108 21.052 1.00 40.19 273 ASN A O 1
ATOM 2197 N N . PHE A 1 274 ? -26.178 -6.165 18.890 1.00 46.09 274 PHE A N 1
ATOM 2198 C CA . PHE A 1 274 ? -25.101 -5.187 18.984 1.00 46.09 274 PHE A CA 1
ATOM 2199 C C . PHE A 1 274 ? -25.667 -3.821 18.587 1.00 46.09 274 PHE A C 1
ATOM 2201 O O . PHE A 1 274 ? -25.647 -3.433 17.423 1.00 46.09 274 PHE A O 1
ATOM 2208 N N . GLN A 1 275 ? -26.224 -3.102 19.561 1.00 38.62 275 GLN A N 1
ATOM 2209 C CA . GLN A 1 275 ? -26.497 -1.681 19.385 1.00 38.62 275 GLN A CA 1
ATOM 2210 C C . GLN A 1 275 ? -25.173 -0.916 19.524 1.00 38.62 275 GLN A C 1
ATOM 2212 O O . GLN A 1 275 ? -24.512 -1.058 20.559 1.00 38.62 275 GLN A O 1
ATOM 2217 N N . PRO A 1 276 ? -24.754 -0.109 18.533 1.00 36.50 276 PRO A N 1
ATOM 2218 C CA . PRO A 1 276 ? -23.836 0.979 18.828 1.00 36.50 276 PRO A CA 1
ATOM 2219 C C . PRO A 1 276 ? -24.542 1.889 19.842 1.00 36.50 276 PRO A C 1
ATOM 2221 O O . PRO A 1 276 ? -25.726 2.190 19.686 1.00 36.50 276 PRO A O 1
ATOM 2224 N N . ASN A 1 277 ? -23.855 2.276 20.920 1.00 33.34 277 ASN A N 1
ATOM 2225 C CA . ASN A 1 277 ? -24.397 3.286 21.827 1.00 33.34 277 ASN A CA 1
ATOM 2226 C C . ASN A 1 277 ? -24.744 4.524 20.990 1.00 33.34 277 ASN A C 1
ATOM 2228 O O . ASN A 1 277 ? -23.881 5.041 20.281 1.00 33.34 277 ASN A O 1
ATOM 2232 N N . ASN A 1 278 ? -25.989 4.989 21.096 1.00 32.44 278 ASN A N 1
ATOM 2233 C CA . ASN A 1 278 ? -26.534 6.169 20.413 1.00 32.44 278 ASN A CA 1
ATOM 2234 C C . ASN A 1 278 ? -25.909 7.504 20.879 1.00 32.44 278 ASN A C 1
ATOM 2236 O O . ASN A 1 278 ? -26.510 8.560 20.708 1.00 32.44 278 ASN A O 1
ATOM 2240 N N . ASP A 1 279 ? -24.699 7.485 21.432 1.00 33.19 279 ASP A N 1
ATOM 2241 C CA . ASP A 1 279 ? -24.040 8.662 21.988 1.00 33.19 279 ASP A CA 1
ATOM 2242 C C . ASP A 1 279 ? -22.986 9.195 21.016 1.00 33.19 279 ASP A C 1
ATOM 2244 O O . ASP A 1 279 ? -21.791 9.165 21.307 1.00 33.19 279 ASP A O 1
ATOM 2248 N N . VAL A 1 280 ? -23.415 9.662 19.840 1.00 34.44 280 VAL A N 1
ATOM 2249 C CA . VAL A 1 280 ? -22.631 10.619 19.042 1.00 34.44 280 VAL A CA 1
ATOM 2250 C C . VAL A 1 280 ? -23.591 11.555 18.300 1.00 34.44 280 VAL A C 1
ATOM 2252 O O . VAL A 1 280 ? -24.082 11.235 17.216 1.00 34.44 280 VAL A O 1
ATOM 2255 N N . ALA A 1 281 ? -23.873 12.691 18.940 1.00 30.98 281 ALA A N 1
ATOM 2256 C CA . ALA A 1 281 ? -24.110 13.956 18.250 1.00 30.98 281 ALA A CA 1
ATOM 2257 C C . ALA A 1 281 ? -22.766 14.536 17.782 1.00 30.98 281 ALA A C 1
ATOM 2259 O O . ALA A 1 281 ? -21.741 14.215 18.434 1.00 30.98 281 ALA A O 1
#

Sequence (281 aa):
VQWIEKVELNCKVKDKCVLASYLTLYLMQYPKYFIEVLKYLMRQLIIEKYKNYKEGSQTLKSSMISERIIGYWGSICMHDNLKTTNIGERFFNLYRGIKTKTESGLVDCFSSKAKYALSFDNLLLGDIDYQTLIIDVNVKVKISLMNGEELIIEMERINVTILSLDSISQIKEKIIDKAIMENSKLESITKSEGDPCPCIAPISHSAFKLIFIKSNIKIQLDDFDDTSIKSFIDKRCIIINTAKHYNIKSGTKLLLTQDSMMSIGFSPVNKRNFQPNNDVA

Radius of gyration: 25.5 Å; chains: 1; bounding box: 53×50×66 Å

Secondary structure (DSSP, 8-state):
-HHHHHHHTT--HHHHHHHHHHHHHHHTTSHHHHHHHHHHHHHHHHHHHHHHHHTT--------HHHHHHHHHHHHHHHHHHHHSTHHHHHHHHHHHHHHHHHTS-B-TTT--BTT-SSGGGB--S-----EEEEEEEEEEEEEBTTS-EEEEEEEEEEEEEETT-BHHHHHHHHHHHHHHHHHHHHHTTS-TTPPPP-BPPP-GGGEEEEEEETTEEEEE-SS-TTPPBPSS-TTPBPPPBTTTTT--TT-EEEEEEGGG--SPPP---GGG-PPPS---

Foldseek 3Di:
DVVQVVVQVVDDLVRLLVVLVVVLVVCVVPVVVLVVVLVVLVVVVVVVVVVCVVVVNPPPPDSGSSVSNVVVVVVVVCVVVCFPPCVVVVVVVVVVVLVVQQQVFDADPPLRAGCPDPDPVSHDDDDDDKDKAKEFEFEFEWFAFPVRDIDTQGDGGQIFIHIQFDFPLRVLVRVVVSSLVVVVVVVVVVDDPDDTDTHTDDDDSVQKWKWFADPNDTDTGDQDDPQWDADPVDNVHTHGQGNLSQPNHHHTYMYIYGPVPDPDDDDPDDCVVRDRPPPDD

InterPro domains:
  IPR008936 Rho GTPase activation protein [G3DSA:1.10.506.10] (1-165)
  IPR013548 Plexin, cytoplasmic RasGAP domain [PF08337] (10-183)
  IPR031148 Plexin family [PTHR22625] (5-259)